Protein 4OKE (pdb70)

Secondary structure (DSSP, 8-state):
-EEEEEEEEEE-SS-EEEEEEEEEETTS-EEEEEESSS-GGG--HHHHHHTGGGSPPTT-TTEE-HHHHHHHHHHHTTTTSSSPPEEEESS-HHHHHHHHGGG-SGGGS-TTS-SS-EEHHHHHHHTT----PPPPTTTTSHHHHHHHHHHHHHHHTTT-/-EEEEEEEEEE-SS-EEEEEEEEEETTS-EEEEEESSS-GGG--HHHHHHTGGGSPPTTSTTEE-HHHHHHHHHHHTTTTSSSPPEEEESS-HHHHHHHHTTTSSGGGS-TTS-SS-EEHHHHHHHTT-PPPPPPPTTTT-HHHHHHHHHHHHHHHT-

Sequence (318 aa):
VRYFYDTEFIEDGHTIELISIGVVAEDGREYYAVSTEFDPERAGSWVRTHVLPKLPPPASQLWRSRQQIRLDLEEFLRIDGTDSIELWAWVGAYDHVALCQLWGPMTALPPTVPRFTRELRQLWEDRGCPRMPPRPRDDVHDALVDARDQLRRFRLITSTDVRYFYDTEFIEDGHTIELISIGVVAEDGREYYAVSTEFDPERAGSWVRTHVLPKLPPPASQLWRSRQQIRLDLEEFLRIDGTDSIELWAWVGAYDHVALCQLWGPMTALPPTVPRFTRELRQLWEDRGCPRMPPRPRDVHDALVDARDQLRRFRLITS

InterPro domains:
  IPR012337 Ribonuclease H-like superfamily [SSF53098] (4-156)
  IPR030853 3-5 exoribonuclease, actinobacteria [MF_00977] (1-160)
  IPR030853 3-5 exoribonuclease, actinobacteria [NF033638] (3-156)
  IPR033390 3'-5' exoribonuclease Rv2179c-like domain [PF16473] (2-154)
  IPR036397 Ribonuclease H superfamily [G3DSA:3.30.420.10] (1-168)

Organism: Mycobacterium tuberculosis (strain ATCC 25618 / H37Rv) (NCBI:txid83332)

Nearest PDB structures (foldseek):
  4hvj-assembly1_A  TM=1.002E+00  e=2.116E-30  Mycobacterium tuberculosis H37Rv
  4hec-assembly1_A  TM=1.002E+00  e=5.887E-30  Mycobacterium tuberculosis H37Rv
  4hec-assembly1_B  TM=9.994E-01  e=1.536E-29  Mycobacterium tuberculosis H37Rv
  7t2s-assembly1_A-2  TM=6.848E-01  e=3.250E-05  Escherichia coli
  6vdc-assembly1_A  TM=4.806E-01  e=6.552E-02  Mycolicibacterium smegmatis

Radius of gyration: 19.7 Å; Cα contacts (8 Å, |Δi|>4): 555; chains: 2; bounding box: 43×51×54 Å

Structure (mmCIF, N/CA/C/O backbone):
data_4OKE
#
_entry.id   4OKE
#
_cell.length_a   42.433
_cell.length_b   76.664
_cell.length_c   104.372
_cell.angle_alpha   90.00
_cell.angle_beta   90.00
_cell.angle_gamma   90.00
#
_symmetry.space_group_name_H-M   'P 21 21 21'
#
loop_
_entity.id
_entity.type
_entity.pdbx_description
1 polymer "3'-5' exoribonuclease Rv2179c/MT2234.1"
2 non-polymer 'ADENOSINE MONOPHOSPHATE'
3 non-polymer 'MAGNESIUM ION'
4 water water
#
loop_
_atom_site.group_PDB
_atom_site.id
_atom_site.type_symbol
_atom_site.label_atom_id
_atom_site.label_alt_id
_atom_site.label_comp_id
_atom_site.label_asym_id
_atom_site.label_entity_id
_atom_site.label_seq_id
_atom_site.pdbx_PDB_ins_code
_atom_site.Cartn_x
_atom_site.Cartn_y
_atom_site.Cartn_z
_atom_site.occupancy
_atom_site.B_iso_or_equiv
_atom_site.auth_seq_id
_atom_site.auth_comp_id
_atom_site.auth_asym_id
_atom_site.auth_atom_id
_atom_site.pdbx_PDB_model_num
ATOM 1 N N . VAL A 1 1 ? 1.835 72.523 6.762 1.00 32.63 1 VAL A N 1
ATOM 2 C CA . VAL A 1 1 ? 2.047 71.175 7.254 1.00 31.82 1 VAL A CA 1
ATOM 3 C C . VAL A 1 1 ? 3.564 71.095 7.032 1.00 27.88 1 VAL A C 1
ATOM 4 O O . VAL A 1 1 ? 4.277 71.566 7.913 1.00 23.58 1 VAL A O 1
ATOM 8 N N . ARG A 1 2 ? 4.049 70.609 5.863 1.00 25.44 2 ARG A N 1
ATOM 9 C CA . ARG A 1 2 ? 5.474 70.201 5.772 1.00 22.45 2 ARG A CA 1
ATOM 10 C C . ARG A 1 2 ? 6.406 71.227 5.198 1.00 20.80 2 ARG A C 1
ATOM 11 O O . ARG A 1 2 ? 6.124 71.863 4.168 1.00 21.60 2 ARG A O 1
ATOM 19 N N . TYR A 1 3 ? 7.536 71.424 5.885 1.00 17.80 3 TYR A N 1
ATOM 20 C CA . TYR A 1 3 ? 8.602 72.317 5.364 1.00 16.78 3 TYR A CA 1
ATOM 21 C C . TYR A 1 3 ? 9.906 71.503 5.315 1.00 16.99 3 TYR A C 1
ATOM 22 O O . TYR A 1 3 ? 10.111 70.613 6.174 1.00 18.40 3 TYR A O 1
ATOM 31 N N . PHE A 1 4 ? 10.688 71.740 4.263 1.00 16.80 4 PHE A N 1
ATOM 32 C CA . PHE A 1 4 ? 11.975 71.092 4.000 1.00 16.05 4 PHE A CA 1
ATOM 33 C C . PHE A 1 4 ? 13.055 72.174 4.117 1.00 15.73 4 PHE A C 1
ATOM 34 O O . PHE A 1 4 ? 12.940 73.241 3.490 1.00 14.94 4 PHE A O 1
ATOM 42 N N . TYR A 1 5 ? 14.113 71.934 4.908 1.00 15.58 5 TYR A N 1
ATOM 43 C CA . TYR A 1 5 ? 15.097 73.036 5.060 1.00 15.93 5 TYR A CA 1
ATOM 44 C C . TYR A 1 5 ? 16.525 72.487 5.026 1.00 17.02 5 TYR A C 1
ATOM 45 O O . TYR A 1 5 ? 16.758 71.283 5.251 1.00 16.05 5 TYR A O 1
ATOM 54 N N . ASP A 1 6 ? 17.469 73.402 4.856 1.00 15.41 6 ASP A N 1
ATOM 55 C CA . ASP A 1 6 ? 18.877 73.101 4.939 1.00 17.07 6 ASP A CA 1
ATOM 56 C C . ASP A 1 6 ? 19.548 74.359 5.462 1.00 17.81 6 ASP A C 1
ATOM 57 O O . ASP A 1 6 ? 19.044 75.417 5.283 1.00 17.39 6 ASP A O 1
ATOM 62 N N . THR A 1 7 ? 20.691 74.134 6.087 1.00 17.90 7 THR A N 1
ATOM 63 C CA . THR A 1 7 ? 21.436 75.301 6.593 1.00 16.90 7 THR A CA 1
ATOM 64 C C . THR A 1 7 ? 22.888 75.164 6.245 1.00 18.13 7 THR A C 1
ATOM 65 O O . THR A 1 7 ? 23.367 74.039 6.093 1.00 17.31 7 THR A O 1
ATOM 69 N N . GLU A 1 8 ? 23.606 76.248 6.105 1.00 16.82 8 GLU A N 1
ATOM 70 C CA . GLU A 1 8 ? 25.069 76.217 5.994 1.00 17.46 8 GLU A CA 1
ATOM 71 C C . GLU A 1 8 ? 25.569 76.924 7.221 1.00 17.05 8 GLU A C 1
ATOM 72 O O . GLU A 1 8 ? 24.879 77.835 7.734 1.00 16.27 8 GLU A O 1
ATOM 78 N N . PHE A 1 9 ? 26.744 76.497 7.694 1.00 15.88 9 PHE A N 1
ATOM 79 C CA . PHE A 1 9 ? 27.243 76.987 8.999 1.00 15.17 9 PHE A CA 1
ATOM 80 C C . PHE A 1 9 ? 28.715 76.764 9.162 1.00 15.89 9 PHE A C 1
ATOM 81 O O . PHE A 1 9 ? 29.336 76.053 8.318 1.00 15.42 9 PHE A O 1
ATOM 89 N N . ILE A 1 10 ? 29.326 77.411 10.186 1.00 13.94 10 ILE A N 1
ATOM 90 C CA . ILE A 1 10 ? 30.725 77.185 10.536 1.00 15.11 10 ILE A CA 1
ATOM 91 C C . ILE A 1 10 ? 30.618 76.569 11.928 1.00 16.21 10 ILE A C 1
ATOM 92 O O . ILE A 1 10 ? 30.102 77.184 12.833 1.00 17.30 10 ILE A O 1
ATOM 97 N N . GLU A 1 11 ? 30.997 75.310 12.044 1.00 18.50 11 GLU A N 1
ATOM 98 C CA . GLU A 1 11 ? 30.848 74.566 13.256 1.00 17.30 11 GLU A CA 1
ATOM 99 C C . GLU A 1 11 ? 32.234 74.085 13.722 1.00 19.02 11 GLU A C 1
ATOM 100 O O . GLU A 1 11 ? 32.988 73.667 12.957 1.00 19.78 11 GLU A O 1
ATOM 106 N N . ASP A 1 12 ? 32.540 74.224 15.000 1.00 19.92 12 ASP A N 1
ATOM 107 C CA . ASP A 1 12 ? 33.954 74.120 15.424 1.00 18.51 12 ASP A CA 1
ATOM 108 C C . ASP A 1 12 ? 34.123 73.191 16.626 1.00 18.40 12 ASP A C 1
ATOM 109 O O . ASP A 1 12 ? 35.161 73.233 17.307 1.00 18.55 12 ASP A O 1
ATOM 114 N N . GLY A 1 13 ? 33.074 72.436 16.933 1.00 17.42 13 GLY A N 1
ATOM 115 C CA . GLY A 1 13 ? 33.054 71.617 18.152 1.00 15.96 13 GLY A CA 1
ATOM 116 C C . GLY A 1 13 ? 32.543 72.321 19.378 1.00 17.12 13 GLY A C 1
ATOM 117 O O . GLY A 1 13 ? 32.352 71.697 20.452 1.00 14.91 13 GLY A O 1
ATOM 118 N N . HIS A 1 14 ? 32.330 73.623 19.248 1.00 16.64 14 HIS A N 1
ATOM 119 C CA . HIS A 1 14 ? 31.736 74.398 20.367 1.00 17.08 14 HIS A CA 1
ATOM 120 C C . HIS A 1 14 ? 30.424 75.096 20.032 1.00 17.59 14 HIS A C 1
ATOM 121 O O . HIS A 1 14 ? 29.454 75.011 20.804 1.00 16.37 14 HIS A O 1
ATOM 128 N N . THR A 1 15 ? 30.419 75.804 18.912 1.00 15.66 15 THR A N 1
ATOM 129 C CA . THR A 1 15 ? 29.231 76.537 18.519 1.00 16.36 15 THR A CA 1
ATOM 130 C C . THR A 1 15 ? 28.913 76.186 17.042 1.00 17.23 15 THR A C 1
ATOM 131 O O . THR A 1 15 ? 29.749 75.634 16.341 1.00 18.25 15 THR A O 1
ATOM 135 N N . ILE A 1 16 ? 27.692 76.506 16.649 1.00 15.52 16 ILE A N 1
ATOM 136 C CA . ILE A 1 16 ? 27.269 76.417 15.254 1.00 15.79 16 ILE A CA 1
ATOM 137 C C . ILE A 1 16 ? 26.954 77.857 14.788 1.00 17.06 16 ILE A C 1
ATOM 138 O O . ILE A 1 16 ? 25.960 78.423 15.224 1.00 16.90 16 ILE A O 1
ATOM 143 N N . GLU A 1 17 ? 27.794 78.430 13.915 1.00 17.55 17 GLU A N 1
ATOM 144 C CA . GLU A 1 17 ? 27.578 79.835 13.539 1.00 17.27 17 GLU A CA 1
ATOM 145 C C . GLU A 1 17 ? 26.846 79.825 12.209 1.00 16.05 17 GLU A C 1
ATOM 146 O O . GLU A 1 17 ? 27.424 79.364 11.204 1.00 16.47 17 GLU A O 1
ATOM 152 N N . LEU A 1 18 ? 25.581 80.243 12.227 1.00 14.27 18 LEU A N 1
ATOM 153 C CA . LEU A 1 18 ? 24.751 80.146 10.971 1.00 14.43 18 LEU A CA 1
ATOM 154 C C . LEU A 1 18 ? 25.266 81.055 9.855 1.00 16.16 18 LEU A C 1
ATOM 155 O O . LEU A 1 18 ? 25.460 82.284 10.067 1.00 17.04 18 LEU A O 1
ATOM 160 N N . ILE A 1 19 ? 25.441 80.480 8.654 1.00 16.06 19 ILE A N 1
ATOM 161 C CA . ILE A 1 19 ? 25.701 81.215 7.416 1.00 14.60 19 ILE A CA 1
ATOM 162 C C . ILE A 1 19 ? 24.379 81.486 6.668 1.00 15.31 19 ILE A C 1
ATOM 163 O O . ILE A 1 19 ? 24.048 82.625 6.364 1.00 16.65 19 ILE A O 1
ATOM 168 N N . SER A 1 20 ? 23.612 80.449 6.396 1.00 14.25 20 SER A N 1
ATOM 169 C CA . SER A 1 20 ? 22.376 80.660 5.598 1.00 15.57 20 SER A CA 1
ATOM 170 C C . SER A 1 20 ? 21.356 79.572 5.904 1.00 15.47 20 S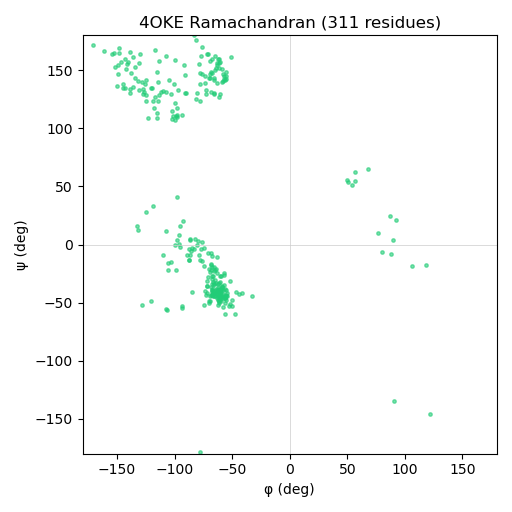ER A C 1
ATOM 171 O O . SER A 1 20 ? 21.702 78.527 6.482 1.00 15.62 20 SER A O 1
ATOM 174 N N . ILE A 1 21 ? 20.087 79.816 5.528 1.00 14.17 21 ILE A N 1
ATOM 175 C CA . ILE A 1 21 ? 19.042 78.837 5.724 1.00 14.29 21 ILE A CA 1
ATOM 176 C 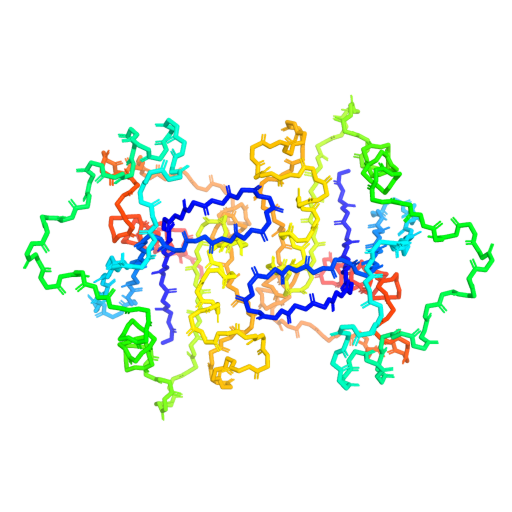C . ILE A 1 21 ? 18.093 78.967 4.518 1.00 15.56 21 ILE A C 1
ATOM 177 O O . ILE A 1 21 ? 17.824 80.094 4.082 1.00 15.82 21 ILE A O 1
ATOM 182 N N . GLY A 1 22 ? 17.716 77.797 3.967 1.00 14.54 22 GLY A N 1
ATOM 183 C CA . GLY A 1 22 ? 16.703 77.718 2.904 1.00 15.90 22 GLY A CA 1
ATOM 184 C C . GLY A 1 22 ? 15.600 76.870 3.429 1.00 16.29 22 GLY A C 1
ATOM 185 O O . GLY A 1 22 ? 15.872 75.790 4.012 1.00 15.23 22 GLY A O 1
ATOM 186 N N . VAL A 1 23 ? 14.360 77.319 3.219 1.00 14.80 23 VAL A N 1
ATOM 187 C CA . VAL A 1 23 ? 13.174 76.591 3.562 1.00 16.34 23 VAL A CA 1
ATOM 188 C C . VAL A 1 23 ? 12.202 76.561 2.409 1.00 15.90 23 VAL A C 1
ATOM 189 O O . VAL A 1 23 ? 11.884 77.609 1.851 1.00 18.33 23 VAL A O 1
ATOM 193 N N . VAL A 1 24 ? 11.676 75.362 2.136 1.00 15.74 24 VAL A N 1
ATOM 194 C CA . VAL A 1 24 ? 10.679 75.240 1.086 1.00 17.27 24 VAL A CA 1
ATOM 195 C C . VAL A 1 24 ? 9.471 74.540 1.661 1.00 18.00 24 VAL A C 1
ATOM 196 O O . VAL A 1 24 ? 9.555 73.516 2.386 1.00 17.62 24 VAL A O 1
ATOM 200 N N . ALA A 1 25 ? 8.313 75.104 1.352 1.00 17.60 25 ALA A N 1
ATOM 201 C CA . ALA A 1 25 ? 7.053 74.535 1.786 1.00 19.30 25 ALA A CA 1
ATOM 202 C C . ALA A 1 25 ? 6.542 73.611 0.724 1.00 21.59 25 ALA A C 1
ATOM 203 O O . ALA A 1 25 ? 6.835 73.804 -0.462 1.00 21.28 25 ALA A O 1
ATOM 205 N N . GLU A 1 26 ? 5.737 72.637 1.134 1.00 23.05 26 GLU A N 1
ATOM 206 C CA . GLU A 1 26 ? 5.052 71.731 0.213 1.00 25.56 26 GLU A CA 1
ATOM 207 C C . GLU A 1 26 ? 4.128 72.489 -0.737 1.00 26.17 26 GLU A C 1
ATOM 208 O O . GLU A 1 26 ? 3.924 72.081 -1.879 1.00 27.68 26 GLU A O 1
ATOM 214 N N . ASP A 1 27 ? 3.647 73.636 -0.313 1.00 25.65 27 ASP A N 1
ATOM 215 C CA . ASP A 1 27 ? 2.781 74.442 -1.156 1.00 26.41 27 ASP A CA 1
ATOM 216 C C . ASP A 1 27 ? 3.445 75.313 -2.209 1.00 27.15 27 ASP A C 1
ATOM 217 O O . ASP A 1 27 ? 2.781 76.047 -2.890 1.00 28.24 27 ASP A O 1
ATOM 222 N N . GLY A 1 28 ? 4.754 75.282 -2.279 1.00 25.99 28 GLY A N 1
ATOM 223 C CA . GLY A 1 28 ? 5.498 76.069 -3.284 1.00 26.96 28 GLY A CA 1
ATOM 224 C C . GLY A 1 28 ? 6.247 77.302 -2.781 1.00 25.42 28 GLY A C 1
ATOM 225 O O . GLY A 1 28 ? 7.178 77.820 -3.447 1.00 25.99 28 GLY A O 1
ATOM 226 N N . ARG A 1 29 ? 5.870 77.771 -1.593 1.00 24.10 29 ARG A N 1
ATOM 227 C CA . ARG A 1 29 ? 6.524 78.933 -1.023 1.00 22.47 29 ARG A CA 1
ATOM 228 C C . ARG A 1 29 ? 7.936 78.633 -0.658 1.00 21.53 29 ARG A C 1
ATOM 229 O O . ARG A 1 29 ? 8.266 77.479 -0.301 1.00 21.77 29 ARG A O 1
ATOM 237 N N . GLU A 1 30 ? 8.786 79.649 -0.772 1.00 20.90 30 GLU A N 1
ATOM 238 C CA . GLU A 1 30 ? 10.241 79.453 -0.517 1.00 20.29 30 GLU A CA 1
ATOM 239 C C . GLU A 1 30 ? 10.804 80.634 0.305 1.00 20.84 30 GLU A C 1
ATOM 240 O O . GLU A 1 30 ? 10.320 81.783 0.209 1.00 21.38 30 GLU A O 1
ATOM 246 N N . TYR A 1 31 ? 11.800 80.337 1.140 1.00 17.89 31 TYR A N 1
ATOM 247 C CA . TYR A 1 31 ? 12.480 81.338 1.963 1.00 17.35 31 TYR A CA 1
ATOM 248 C C . TYR A 1 31 ? 13.968 81.056 1.965 1.00 17.64 31 TYR A C 1
ATOM 249 O O . TYR A 1 31 ? 14.371 79.893 2.087 1.00 17.04 31 TYR A O 1
ATOM 258 N N . TYR A 1 32 ? 14.764 82.101 1.767 1.00 16.36 32 TYR A N 1
ATOM 259 C CA . TYR A 1 32 ? 16.236 81.972 1.870 1.00 16.08 32 TYR A CA 1
ATOM 260 C C . TYR A 1 32 ? 16.827 83.231 2.440 1.00 17.36 32 TYR A C 1
ATOM 261 O O . TYR A 1 32 ? 16.401 84.356 2.040 1.00 18.71 32 TYR A O 1
ATOM 270 N N . ALA A 1 33 ? 17.791 83.095 3.340 1.00 16.61 33 ALA A N 1
ATOM 271 C CA . ALA A 1 33 ? 18.398 84.282 3.965 1.00 16.48 33 ALA A CA 1
ATOM 272 C C . ALA A 1 33 ? 19.810 83.887 4.266 1.00 17.13 33 ALA A C 1
ATOM 273 O O . ALA A 1 33 ? 20.124 82.661 4.537 1.00 16.29 33 ALA A O 1
ATOM 275 N N . VAL A 1 34 ? 20.699 84.877 4.173 1.00 16.59 34 VAL A N 1
ATOM 276 C CA . VAL A 1 34 ? 22.093 84.711 4.513 1.00 16.16 34 VAL A CA 1
ATOM 277 C C . VAL A 1 34 ? 22.357 85.650 5.707 1.00 18.07 34 VAL A C 1
ATOM 278 O O . VAL A 1 34 ? 22.011 86.844 5.652 1.00 19.45 34 VAL A O 1
ATOM 282 N N . SER A 1 35 ? 22.917 85.132 6.792 1.00 16.76 35 SER A N 1
ATOM 283 C CA . SER A 1 35 ? 23.183 85.962 7.974 1.00 16.95 35 SER A CA 1
ATOM 284 C C . SER A 1 35 ? 24.354 86.961 7.838 1.00 18.80 35 SER A C 1
ATOM 285 O O . SER A 1 35 ? 25.443 86.617 7.432 1.00 17.45 35 SER A O 1
ATOM 288 N N . THR A 1 36 ? 24.093 88.218 8.187 1.00 18.88 36 THR A N 1
ATOM 289 C CA . THR A 1 36 ? 25.153 89.236 8.250 1.00 18.93 36 THR A CA 1
ATOM 290 C C . THR A 1 36 ? 26.070 89.154 9.459 1.00 21.00 36 THR A C 1
ATOM 291 O O . THR A 1 36 ? 27.031 89.980 9.550 1.00 21.73 36 THR A O 1
ATOM 295 N N . GLU A 1 37 ? 25.860 88.153 10.310 1.00 18.57 37 GLU A N 1
ATOM 296 C CA . GLU A 1 37 ? 26.475 88.106 11.607 1.00 20.77 37 GLU A CA 1
ATOM 297 C C . GLU A 1 37 ? 27.612 87.107 11.772 1.00 20.59 37 GLU A C 1
ATOM 298 O O . GLU A 1 37 ? 28.368 87.288 12.701 1.00 21.52 37 GLU A O 1
ATOM 304 N N . PHE A 1 38 ? 27.766 86.127 10.849 1.00 20.38 38 PHE A N 1
ATOM 305 C CA . PHE A 1 38 ? 28.867 85.177 10.956 1.00 19.60 38 PHE A CA 1
ATOM 306 C C . PHE A 1 38 ? 30.153 85.864 10.429 1.00 20.70 38 PHE A C 1
ATOM 307 O O . PHE A 1 38 ? 30.104 86.781 9.606 1.00 20.34 38 PHE A O 1
ATOM 315 N N . ASP A 1 39 ? 31.279 85.387 10.900 1.00 22.28 39 ASP A N 1
ATOM 316 C CA . ASP A 1 39 ? 32.614 85.886 10.506 1.00 22.45 39 ASP A CA 1
ATOM 317 C C . ASP A 1 39 ? 33.232 84.970 9.460 1.00 22.99 39 ASP A C 1
ATOM 318 O O . ASP A 1 39 ? 33.649 83.842 9.801 1.00 22.44 39 ASP A O 1
ATOM 323 N N . PRO A 1 40 ? 33.296 85.422 8.193 1.00 23.80 40 PRO A N 1
ATOM 324 C CA . PRO A 1 40 ? 33.793 84.501 7.178 1.00 24.59 40 PRO A CA 1
ATOM 325 C C . PRO A 1 40 ? 35.258 84.107 7.354 1.00 25.50 40 PRO A C 1
ATOM 326 O O . PRO A 1 40 ? 35.661 83.069 6.853 1.00 25.02 40 PRO A O 1
ATOM 330 N N . GLU A 1 41 ? 36.030 84.927 8.050 1.00 24.73 41 GLU A N 1
ATOM 331 C CA . GLU A 1 41 ? 37.428 84.631 8.300 1.00 28.55 41 GLU A CA 1
ATOM 332 C C . GLU A 1 41 ? 37.653 83.337 9.090 1.00 27.05 41 GLU A C 1
ATOM 333 O O . GLU A 1 41 ? 38.700 82.699 8.924 1.00 29.27 41 GLU A O 1
ATOM 339 N N . ARG A 1 42 ? 36.558 82.907 10.010 1.00 26.37 42 ARG A N 1
ATOM 340 C CA . ARG A 1 42 ? 36.752 81.662 10.739 1.00 26.96 42 ARG A CA 1
ATOM 341 C C . ARG A 1 42 ? 36.580 80.460 9.810 1.00 26.11 42 ARG A C 1
ATOM 342 O O . ARG A 1 42 ? 37.084 79.367 10.121 1.00 26.13 42 ARG A O 1
ATOM 350 N N . ALA A 1 43 ? 35.972 80.636 8.730 1.00 23.41 43 ALA A N 1
ATOM 351 C CA . ALA A 1 43 ? 35.619 79.447 7.955 1.00 23.69 43 ALA A CA 1
ATOM 352 C C . ALA A 1 43 ? 36.828 78.606 7.586 1.00 22.38 43 ALA A C 1
ATOM 353 O O . ALA A 1 43 ? 37.830 79.149 7.282 1.00 22.79 43 ALA A O 1
ATOM 355 N N . GLY A 1 44 ? 36.727 77.279 7.637 1.00 23.91 44 GLY A N 1
ATOM 356 C CA . GLY A 1 44 ? 37.822 76.430 7.131 1.00 24.44 44 GLY A CA 1
ATOM 357 C C . GLY A 1 44 ? 37.855 76.317 5.593 1.00 26.18 44 GLY A C 1
ATOM 358 O O . GLY A 1 44 ? 37.036 76.967 4.892 1.00 23.53 44 GLY A O 1
ATOM 359 N N . SER A 1 45 ? 38.802 75.528 5.056 1.00 26.24 45 SER A N 1
ATOM 360 C CA . SER A 1 45 ? 38.952 75.409 3.578 1.00 27.50 45 SER A CA 1
ATOM 361 C C . SER A 1 45 ? 37.681 74.963 2.886 1.00 27.06 45 SER A C 1
ATOM 362 O O . SER A 1 45 ? 37.356 75.477 1.819 1.00 25.99 45 SER A O 1
ATOM 365 N N . TRP A 1 46 ? 37.016 73.961 3.456 1.00 26.13 46 TRP A N 1
ATOM 366 C CA . TRP A 1 46 ? 35.846 73.376 2.825 1.00 26.58 46 TRP A CA 1
ATOM 367 C C . TRP A 1 46 ? 34.722 74.427 2.667 1.00 24.87 46 TRP A C 1
ATOM 368 O O . TRP A 1 46 ? 34.122 74.583 1.578 1.00 25.28 46 TRP A O 1
ATOM 379 N N . VAL A 1 47 ? 34.436 75.136 3.749 1.00 23.03 47 VAL A N 1
ATOM 380 C CA . VAL A 1 47 ? 33.414 76.195 3.718 1.00 21.20 47 VAL A CA 1
ATOM 381 C C . VAL A 1 47 ? 33.778 77.349 2.780 1.00 21.88 47 VAL A C 1
ATOM 382 O O . VAL A 1 47 ? 32.945 77.824 1.990 1.00 23.25 47 VAL A O 1
ATOM 386 N N . ARG A 1 48 ? 35.042 77.767 2.828 1.00 23.47 48 ARG A N 1
ATOM 387 C CA . ARG A 1 48 ? 35.650 78.713 1.885 1.00 24.50 48 ARG A CA 1
ATOM 388 C C . ARG A 1 48 ? 35.503 78.254 0.408 1.00 25.81 48 ARG A C 1
ATOM 389 O O . ARG A 1 48 ? 35.266 79.074 -0.451 1.00 25.37 48 ARG A O 1
ATOM 397 N N . THR A 1 49 ? 35.643 76.970 0.120 1.00 25.39 49 THR A N 1
ATOM 398 C CA . THR A 1 49 ? 35.584 76.522 -1.265 1.00 28.27 49 THR A CA 1
ATOM 399 C C . THR A 1 49 ? 34.155 76.268 -1.757 1.00 27.35 49 THR A C 1
ATOM 400 O O . THR A 1 49 ? 33.820 76.633 -2.892 1.00 27.64 49 THR A O 1
ATOM 404 N N . HIS A 1 50 ? 33.318 75.662 -0.900 1.00 26.39 50 HIS A N 1
ATOM 405 C CA . HIS A 1 50 ? 32.041 75.112 -1.330 1.00 26.83 50 HIS A CA 1
ATOM 406 C C . HIS A 1 50 ? 30.807 75.913 -0.936 1.00 24.50 50 HIS A C 1
ATOM 407 O O . HIS A 1 50 ? 29.763 75.818 -1.593 1.00 24.08 50 HIS A O 1
ATOM 414 N N . VAL A 1 51 ? 30.942 76.729 0.098 1.00 22.20 51 VAL A N 1
ATOM 415 C CA . VAL A 1 51 ? 29.808 77.498 0.592 1.00 21.53 51 VAL A CA 1
ATOM 416 C C . VAL A 1 51 ? 29.888 79.004 0.279 1.00 21.26 51 VAL A C 1
ATOM 417 O O . VAL A 1 51 ? 28.952 79.562 -0.320 1.00 20.63 51 VAL A O 1
ATOM 421 N N . LEU A 1 52 ? 30.971 79.654 0.682 1.00 20.53 52 LEU A N 1
ATOM 422 C CA . LEU A 1 52 ? 31.035 81.117 0.628 1.00 22.28 52 LEU A CA 1
ATOM 423 C C . LEU A 1 52 ? 30.899 81.645 -0.817 1.00 23.38 52 LEU A C 1
ATOM 424 O O . LEU A 1 52 ? 30.207 82.689 -1.011 1.00 22.05 52 LEU A O 1
ATOM 429 N N . PRO A 1 53 ? 31.510 80.932 -1.801 1.00 23.88 53 PRO A N 1
ATOM 430 C CA . PRO A 1 53 ? 31.432 81.417 -3.211 1.00 24.96 53 PRO A CA 1
ATOM 431 C C . PRO A 1 53 ? 30.020 81.453 -3.764 1.00 25.80 53 PRO A C 1
ATOM 432 O O . PRO A 1 53 ? 29.776 82.228 -4.710 1.00 24.96 53 PRO A O 1
ATOM 436 N N . LYS A 1 54 ? 29.105 80.637 -3.220 1.00 24.91 54 LYS A N 1
ATOM 437 C CA . LYS A 1 54 ? 27.709 80.620 -3.655 1.00 25.62 54 LYS A CA 1
ATOM 438 C C . LYS A 1 54 ? 26.762 81.655 -3.014 1.00 25.34 54 LYS A C 1
ATOM 439 O O . LYS A 1 54 ? 25.571 81.739 -3.415 1.00 24.64 54 LYS A O 1
ATOM 445 N N . LEU A 1 55 ? 27.276 82.439 -2.065 1.00 24.29 55 LEU A N 1
ATOM 446 C CA . LEU A 1 55 ? 26.434 83.426 -1.382 1.00 25.75 55 LEU A CA 1
ATOM 447 C C . LEU A 1 55 ? 26.172 84.573 -2.343 1.00 26.56 55 LEU A C 1
ATOM 448 O O . LEU A 1 55 ? 27.042 84.873 -3.172 1.00 27.74 55 LEU A O 1
ATOM 453 N N . PRO A 1 56 ? 24.967 85.170 -2.284 1.00 27.08 56 PRO A N 1
ATOM 454 C CA . PRO A 1 56 ? 24.641 86.393 -3.020 1.00 28.66 56 PRO A CA 1
ATOM 455 C C . PRO A 1 56 ? 25.665 87.489 -2.813 1.00 30.34 56 PRO A C 1
ATOM 456 O O . PRO A 1 56 ? 26.384 87.453 -1.834 1.00 29.68 56 PRO A O 1
ATOM 460 N N . PRO A 1 57 ? 25.690 88.490 -3.715 1.00 31.59 57 PRO A N 1
ATOM 461 C CA . PRO A 1 57 ? 26.503 89.694 -3.544 1.00 33.75 57 PRO A CA 1
ATOM 462 C C . PRO A 1 57 ? 26.100 90.478 -2.296 1.00 34.80 57 PRO A C 1
ATOM 463 O O . PRO A 1 57 ? 24.939 90.423 -1.881 1.00 32.98 57 PRO A O 1
ATOM 467 N N . PRO A 1 58 ? 27.061 91.202 -1.716 1.00 36.92 58 PRO A N 1
ATOM 468 C CA . PRO A 1 58 ? 26.924 92.066 -0.539 1.00 38.01 58 PRO A CA 1
ATOM 469 C C . PRO A 1 58 ? 25.649 92.909 -0.492 1.00 37.51 58 PRO A C 1
ATOM 470 O O . PRO A 1 58 ? 25.040 93.025 0.570 1.00 38.32 58 PRO A O 1
ATOM 474 N N . ALA A 1 59 ? 25.237 93.494 -1.606 1.00 36.91 59 ALA A N 1
ATOM 475 C CA . ALA A 1 59 ? 24.046 94.365 -1.554 1.00 35.34 59 ALA A CA 1
ATOM 476 C C . ALA A 1 59 ? 22.716 93.622 -1.736 1.00 33.69 59 ALA A C 1
ATOM 477 O O . ALA A 1 59 ? 21.655 94.252 -1.795 1.00 33.73 59 ALA A O 1
ATOM 479 N N . SER A 1 60 ? 22.742 92.297 -1.848 1.00 30.67 60 SER A N 1
ATOM 480 C CA . SER A 1 60 ? 21.499 91.571 -2.047 1.00 27.32 60 SER A CA 1
ATOM 481 C C . SER A 1 60 ? 20.655 91.743 -0.797 1.00 27.52 60 SER A C 1
ATOM 482 O O . SER A 1 60 ? 21.216 91.659 0.286 1.00 25.44 60 SER A O 1
ATOM 485 N N . GLN A 1 61 ? 19.330 91.895 -0.967 1.00 26.76 61 GLN A N 1
ATOM 486 C CA . GLN A 1 61 ? 18.359 91.831 0.153 1.00 27.82 61 GLN A CA 1
ATOM 487 C C . GLN A 1 61 ? 18.309 90.464 0.855 1.00 24.93 61 GLN A C 1
ATOM 488 O O . GLN A 1 61 ? 17.654 90.352 1.902 1.00 23.78 61 GLN A O 1
ATOM 494 N N . LEU A 1 62 ? 18.949 89.440 0.284 1.00 24.81 62 LEU A N 1
ATOM 495 C CA . LEU A 1 62 ? 18.963 88.105 0.950 1.00 22.18 62 LEU A CA 1
ATOM 496 C C . LEU A 1 62 ? 19.785 88.137 2.246 1.00 21.41 62 LEU A C 1
ATOM 497 O O . LEU A 1 62 ? 19.576 87.318 3.141 1.00 22.05 62 LEU A O 1
ATOM 502 N N . TRP A 1 63 ? 20.686 89.096 2.367 1.00 20.95 63 TRP A N 1
ATOM 503 C CA . TRP A 1 63 ? 21.493 89.277 3.588 1.00 20.75 63 TRP A CA 1
ATOM 504 C C . TRP A 1 63 ? 20.663 89.970 4.671 1.00 22.41 63 TRP A C 1
ATOM 505 O O . TRP A 1 63 ? 20.162 91.132 4.473 1.00 21.87 63 TRP A O 1
ATOM 516 N N . ARG A 1 64 ? 20.559 89.312 5.831 1.00 19.23 64 ARG A N 1
ATOM 517 C CA . ARG A 1 64 ? 19.666 89.772 6.887 1.00 19.99 64 ARG A CA 1
ATOM 518 C C . ARG A 1 64 ? 20.351 89.515 8.218 1.00 17.97 64 ARG A C 1
ATOM 519 O O . ARG A 1 64 ? 21.225 88.623 8.311 1.00 15.96 64 ARG A O 1
ATOM 527 N N . SER A 1 65 ? 19.894 90.236 9.258 1.00 18.00 65 SER A N 1
ATOM 528 C CA . SER A 1 65 ? 20.340 89.981 10.601 1.00 16.32 65 SER A CA 1
ATOM 529 C C . SER A 1 65 ? 19.639 88.735 11.154 1.00 15.02 65 SER A C 1
ATOM 530 O O . SER A 1 65 ? 18.578 88.267 10.629 1.00 14.54 65 SER A O 1
ATOM 533 N N . ARG A 1 66 ? 20.223 88.191 12.225 1.00 14.73 66 ARG A N 1
ATOM 534 C CA . ARG A 1 66 ? 19.648 86.978 12.837 1.00 14.02 66 ARG A CA 1
ATOM 535 C C . ARG A 1 66 ? 18.269 87.257 13.401 1.00 15.28 66 ARG A C 1
ATOM 536 O O . ARG A 1 66 ? 17.399 86.443 13.304 1.00 13.72 66 ARG A O 1
ATOM 544 N N . GLN A 1 67 ? 18.079 88.440 14.020 1.00 15.32 67 GLN A N 1
ATOM 545 C CA . GLN A 1 67 ? 16.745 88.821 14.534 1.00 15.61 67 GLN A CA 1
ATOM 546 C C . GLN A 1 67 ? 15.738 88.891 13.360 1.00 14.60 67 GLN A C 1
ATOM 547 O O . GLN A 1 67 ? 14.604 88.431 13.514 1.00 16.39 67 GLN A O 1
ATOM 553 N N . GLN A 1 68 ? 16.165 89.456 12.215 1.00 16.33 68 GLN A N 1
ATOM 554 C CA . GLN A 1 68 ? 15.242 89.559 11.072 1.00 14.88 68 GLN A CA 1
ATOM 555 C C . GLN A 1 68 ? 14.904 88.175 10.540 1.00 16.49 68 GLN A C 1
ATOM 556 O O . GLN A 1 68 ? 13.741 87.905 10.201 1.00 16.69 68 GLN A O 1
ATOM 562 N N . ILE A 1 69 ? 15.914 87.322 10.446 1.00 16.23 69 ILE A N 1
ATOM 563 C CA . ILE A 1 69 ? 15.627 85.917 10.039 1.00 14.60 69 ILE A CA 1
ATOM 564 C C . ILE A 1 69 ? 14.618 85.261 10.922 1.00 14.63 69 ILE A C 1
ATOM 565 O O . ILE A 1 69 ? 13.755 84.544 10.419 1.00 16.50 69 ILE A O 1
ATOM 570 N N . ARG A 1 70 ? 14.734 85.430 12.254 1.00 15.88 70 ARG A N 1
ATOM 571 C CA . ARG A 1 70 ? 13.788 84.789 13.157 1.00 15.35 70 ARG A CA 1
ATOM 572 C C . ARG A 1 70 ? 12.397 85.300 12.873 1.00 16.51 70 ARG A C 1
ATOM 573 O O . ARG A 1 70 ? 11.467 84.534 12.728 1.00 15.66 70 ARG A O 1
ATOM 581 N N . LEU A 1 71 ? 12.263 86.636 12.783 1.00 15.50 71 LEU A N 1
ATOM 582 C CA . LEU A 1 71 ? 10.977 87.243 12.436 1.00 15.38 71 LEU A CA 1
ATOM 583 C C . LEU A 1 71 ? 10.419 86.715 11.108 1.00 16.93 71 LEU A C 1
ATOM 584 O O . LEU A 1 71 ? 9.215 86.303 11.051 1.00 16.12 71 LEU A O 1
ATOM 589 N N . ASP A 1 72 ? 11.285 86.655 10.085 1.00 16.00 72 ASP A N 1
ATOM 590 C CA . ASP A 1 72 ? 10.869 86.152 8.795 1.00 16.06 72 ASP A CA 1
ATOM 591 C C . ASP A 1 72 ? 10.371 84.652 8.881 1.00 16.35 72 ASP A C 1
ATOM 592 O O . ASP A 1 72 ? 9.329 84.315 8.292 1.00 16.58 72 ASP A O 1
ATOM 597 N N . LEU A 1 73 ? 11.056 83.845 9.665 1.00 15.30 73 LEU A N 1
ATOM 598 C CA . LEU A 1 73 ? 10.626 82.415 9.862 1.00 14.64 73 LEU A CA 1
ATOM 599 C C . LEU A 1 73 ? 9.285 82.282 10.651 1.00 15.63 73 LEU A C 1
ATOM 600 O O . LEU A 1 73 ? 8.447 81.385 10.356 1.00 16.20 73 LEU A O 1
ATOM 605 N N . GLU A 1 74 ? 9.045 83.137 11.639 1.00 16.32 74 GLU A N 1
ATOM 606 C CA . GLU A 1 74 ? 7.808 83.073 12.365 1.00 16.87 74 GLU A CA 1
ATOM 607 C C . GLU A 1 74 ? 6.632 83.286 11.397 1.00 18.51 74 GLU A C 1
ATOM 608 O O . GLU A 1 74 ? 5.614 82.603 11.466 1.00 19.69 74 GLU A O 1
ATOM 614 N N . GLU A 1 75 ? 6.797 84.269 10.529 1.00 18.30 75 GLU A N 1
ATOM 615 C CA . GLU A 1 75 ? 5.774 84.515 9.490 1.00 21.23 75 GLU A CA 1
ATOM 616 C C . GLU A 1 75 ? 5.733 83.403 8.420 1.00 19.84 75 GLU A C 1
ATOM 617 O O . GLU A 1 75 ? 4.663 82.939 8.090 1.00 20.56 75 GLU A O 1
ATOM 623 N N . PHE A 1 76 ? 6.886 83.025 7.870 1.00 20.08 76 PHE A N 1
ATOM 624 C CA . PHE A 1 76 ? 6.946 81.992 6.827 1.00 19.09 76 PHE A CA 1
ATOM 625 C C . PHE A 1 76 ? 6.383 80.625 7.250 1.00 19.56 76 PHE A C 1
ATOM 626 O O . PHE A 1 76 ? 5.620 79.951 6.506 1.00 18.87 76 PHE A O 1
ATOM 634 N N . LEU A 1 77 ? 6.731 80.218 8.453 1.00 17.00 77 LEU A N 1
ATOM 635 C CA . LEU A 1 77 ? 6.203 78.960 8.990 1.00 17.89 77 LEU A CA 1
ATOM 636 C C . LEU A 1 77 ? 4.733 79.055 9.493 1.00 18.59 77 LEU A C 1
ATOM 637 O O . LEU A 1 77 ? 4.178 78.051 9.919 1.00 18.31 77 LEU A O 1
ATOM 642 N N . ARG A 1 78 ? 4.137 80.251 9.473 1.00 18.12 78 ARG A N 1
ATOM 643 C CA . ARG A 1 78 ? 2.730 80.432 9.967 1.00 19.35 78 ARG A CA 1
ATOM 644 C C . ARG A 1 78 ? 2.513 79.934 11.368 1.00 17.73 78 ARG A C 1
ATOM 645 O O . ARG A 1 78 ? 1.616 79.147 11.680 1.00 19.08 78 ARG A O 1
ATOM 653 N N . ILE A 1 79 ? 3.375 80.386 12.243 1.00 19.65 79 ILE A N 1
ATOM 654 C CA . ILE A 1 79 ? 3.402 79.823 13.565 1.00 21.71 79 ILE A CA 1
ATOM 655 C C . ILE A 1 79 ? 2.138 80.053 14.378 1.00 23.01 79 ILE A C 1
ATOM 656 O O . ILE A 1 79 ? 1.944 79.346 15.296 1.00 23.45 79 ILE A O 1
ATOM 661 N N . ASP A 1 80 ? 1.330 81.057 14.022 1.00 24.96 80 ASP A N 1
ATOM 662 C CA . ASP A 1 80 ? 0.014 81.320 14.659 1.00 26.07 80 ASP A CA 1
ATOM 663 C C . ASP A 1 80 ? -1.186 80.786 13.858 1.00 27.17 80 ASP A C 1
ATOM 664 O O . ASP A 1 80 ? -2.364 80.937 14.307 1.00 29.09 80 ASP A O 1
ATOM 669 N N . GLY A 1 81 ? -0.937 80.164 12.701 1.00 25.42 81 GLY A N 1
ATOM 670 C CA . GLY A 1 81 ? -2.010 79.564 11.915 1.00 25.28 81 GLY A CA 1
ATOM 671 C C . GLY A 1 81 ? -2.408 78.211 12.405 1.00 25.64 81 GLY A C 1
ATOM 672 O O . GLY A 1 81 ? -1.786 77.682 13.345 1.00 27.22 81 GLY A O 1
ATOM 673 N N . THR A 1 82 ? -3.435 77.624 11.810 1.00 25.70 82 THR A N 1
ATOM 674 C CA . THR A 1 82 ? -3.966 76.399 12.390 1.00 25.20 82 THR A CA 1
ATOM 675 C C . THR A 1 82 ? -3.274 75.140 11.897 1.00 24.00 82 THR A C 1
ATOM 676 O O . THR A 1 82 ? -3.465 74.122 12.511 1.00 23.13 82 THR A O 1
ATOM 680 N N . ASP A 1 83 ? -2.452 75.180 10.822 1.00 22.95 83 ASP A N 1
ATOM 681 C CA . ASP A 1 83 ? -1.788 73.940 10.425 1.00 23.35 83 ASP A CA 1
ATOM 682 C C . ASP A 1 83 ? -0.736 73.545 11.463 1.00 22.66 83 ASP A C 1
ATOM 683 O O . ASP A 1 83 ? -0.066 74.403 12.044 1.00 23.78 83 ASP A O 1
ATOM 688 N N . SER A 1 84 ? -0.606 72.251 11.695 1.00 22.28 84 SER A N 1
ATOM 689 C CA . SER A 1 84 ? 0.517 71.741 12.484 1.00 23.12 84 SER A CA 1
ATOM 690 C C . SER A 1 84 ? 1.722 71.750 11.551 1.00 23.54 84 SER A C 1
ATOM 691 O O . SER A 1 84 ? 1.572 71.340 10.397 1.00 27.87 84 SER A O 1
ATOM 694 N N . ILE A 1 85 ? 2.879 72.173 12.053 1.00 21.16 85 ILE A N 1
ATOM 695 C CA . ILE A 1 85 ? 4.151 72.339 11.280 1.00 21.48 85 ILE A CA 1
ATOM 696 C C . ILE A 1 85 ? 4.903 71.012 11.365 1.00 21.20 85 ILE A C 1
ATOM 697 O O . ILE A 1 85 ? 5.020 70.462 12.467 1.00 23.80 85 ILE A O 1
ATOM 702 N N . GLU A 1 86 ? 5.363 70.478 10.242 1.00 20.16 86 GLU A N 1
ATOM 703 C CA . GLU A 1 86 ? 6.267 69.364 10.247 1.00 19.40 86 GLU A CA 1
ATOM 704 C C . GLU A 1 86 ? 7.562 69.816 9.576 1.00 18.84 86 GLU A C 1
ATOM 705 O O . GLU A 1 86 ? 7.556 70.355 8.493 1.00 20.16 86 GLU A O 1
ATOM 711 N N . LEU A 1 87 ? 8.708 69.699 10.250 1.00 17.43 87 LEU A N 1
ATOM 712 C CA . LEU A 1 87 ? 9.966 70.057 9.594 1.00 17.30 87 LEU A CA 1
ATOM 713 C C . LEU A 1 87 ? 10.725 68.793 9.210 1.00 18.41 87 LEU A C 1
ATOM 714 O O . LEU A 1 87 ? 10.788 67.844 9.986 1.00 18.62 87 LEU A O 1
ATOM 719 N N . TRP A 1 88 ? 11.362 68.850 8.031 1.00 18.52 88 TRP A N 1
ATOM 720 C CA . TRP A 1 88 ? 12.151 67.753 7.466 1.00 17.70 88 TRP A CA 1
ATOM 721 C C . TRP A 1 88 ? 13.458 68.311 6.954 1.00 17.18 88 TRP A C 1
ATOM 722 O O . TRP A 1 88 ? 13.502 69.440 6.416 1.00 18.77 88 TRP A O 1
ATOM 733 N N . ALA A 1 89 ? 14.533 67.518 7.127 1.00 17.36 89 ALA A N 1
ATOM 734 C CA . ALA A 1 89 ? 15.838 67.847 6.599 1.00 17.22 89 ALA A CA 1
ATOM 735 C C . ALA A 1 89 ? 16.491 66.489 6.285 1.00 17.12 89 ALA A C 1
ATOM 736 O O . ALA A 1 89 ? 16.087 65.463 6.817 1.00 17.91 89 ALA A O 1
ATOM 738 N N . TRP A 1 90 ? 17.552 66.531 5.518 1.00 17.32 90 TRP A N 1
ATOM 739 C CA . TRP A 1 90 ? 18.373 65.316 5.290 1.00 19.90 90 TRP A CA 1
ATOM 740 C C . TRP A 1 90 ? 19.653 65.396 6.194 1.00 21.85 90 TRP A C 1
ATOM 741 O O . TRP A 1 90 ? 20.539 66.197 5.887 1.00 24.24 90 TRP A O 1
ATOM 752 N N . VAL A 1 91 ? 19.759 64.548 7.212 1.00 23.01 91 VAL A N 1
ATOM 753 C CA . VAL A 1 91 ? 20.991 64.411 8.076 1.00 22.24 91 VAL A CA 1
ATOM 754 C C . VAL A 1 91 ? 20.946 65.764 8.787 1.00 22.65 91 VAL A C 1
ATOM 755 O O . VAL A 1 91 ? 21.794 66.667 8.536 1.00 24.49 91 VAL A O 1
ATOM 759 N N . GLY A 1 92 ? 19.890 65.906 9.586 1.00 21.94 92 GLY A N 1
ATOM 760 C CA . GLY A 1 92 ? 19.512 67.226 10.096 1.00 23.24 92 GLY A CA 1
ATOM 761 C C . GLY A 1 92 ? 19.729 67.608 11.576 1.00 21.80 92 GLY A C 1
ATOM 762 O O . GLY A 1 92 ? 19.193 68.612 11.978 1.00 21.73 92 GLY A O 1
ATOM 763 N N . ALA A 1 93 ? 20.479 66.832 12.393 1.00 17.24 93 ALA A N 1
ATOM 764 C CA . ALA A 1 93 ? 20.839 67.210 13.777 1.00 15.17 93 ALA A CA 1
ATOM 765 C C . ALA A 1 93 ? 21.374 68.662 13.913 1.00 14.76 93 ALA A C 1
ATOM 766 O O . ALA A 1 93 ? 20.795 69.491 14.652 1.00 15.45 93 ALA A O 1
ATOM 768 N N . TYR A 1 94 ? 22.462 68.961 13.219 1.00 13.69 94 TYR A N 1
ATOM 769 C CA . TYR A 1 94 ? 23.053 70.310 13.312 1.00 14.44 94 TYR A CA 1
ATOM 770 C C . TYR A 1 94 ? 22.110 71.347 12.689 1.00 14.94 94 TYR A C 1
ATOM 771 O O . TYR A 1 94 ? 22.034 72.524 13.177 1.00 15.44 94 TYR A O 1
ATOM 780 N N . ASP A 1 95 ? 21.385 70.965 11.632 1.00 14.57 95 ASP A N 1
ATOM 781 C CA . ASP A 1 95 ? 20.431 71.925 11.061 1.00 14.81 95 ASP A CA 1
ATOM 782 C C . ASP A 1 95 ? 19.372 72.277 12.030 1.00 14.88 95 ASP A C 1
ATOM 783 O O . ASP A 1 95 ? 18.988 73.470 12.093 1.00 15.48 95 ASP A O 1
ATOM 788 N N . HIS A 1 96 ? 18.909 71.303 12.800 1.00 13.45 96 HIS A N 1
ATOM 789 C CA . HIS A 1 96 ? 17.794 71.588 13.726 1.00 13.86 96 HIS A CA 1
ATOM 790 C C . HIS A 1 96 ? 18.287 72.533 14.825 1.00 13.96 96 HIS A C 1
ATOM 791 O O . HIS A 1 96 ? 17.579 73.465 15.245 1.00 15.82 96 HIS A O 1
ATOM 798 N N . VAL A 1 97 ? 19.480 72.246 15.342 1.00 14.12 97 VAL A N 1
ATOM 799 C CA . VAL A 1 97 ? 20.021 73.139 16.383 1.00 11.68 97 VAL A CA 1
ATOM 800 C C . VAL A 1 97 ? 20.251 74.543 15.799 1.00 13.62 97 VAL A C 1
ATOM 801 O O . VAL A 1 97 ? 19.963 75.551 16.448 1.00 14.98 97 VAL A O 1
ATOM 805 N N . ALA A 1 98 ? 20.794 74.612 14.579 1.00 14.11 98 ALA A N 1
ATOM 806 C CA . ALA A 1 98 ? 21.009 75.946 13.953 1.00 15.02 98 ALA A CA 1
ATOM 807 C C . ALA A 1 98 ? 19.694 76.717 13.779 1.00 16.54 98 ALA A C 1
ATOM 808 O O . ALA A 1 98 ? 19.590 77.908 14.079 1.00 16.47 98 ALA A O 1
ATOM 810 N N . LEU A 1 99 ? 18.675 76.028 13.292 1.00 16.14 99 LEU A N 1
ATOM 811 C CA . LEU A 1 99 ? 17.33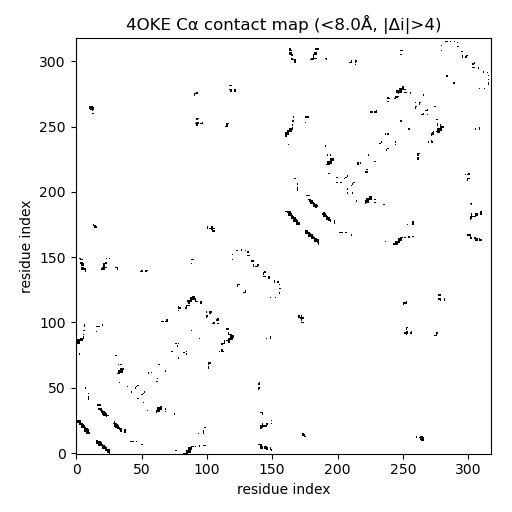5 76.617 13.196 1.00 16.46 99 LEU A CA 1
ATOM 812 C C . LEU A 1 99 ? 16.823 77.076 14.560 1.00 17.08 99 LEU A C 1
ATOM 813 O O . LEU A 1 99 ? 16.452 78.245 14.712 1.00 16.72 99 LEU A O 1
ATOM 818 N N . CYS A 1 100 ? 16.823 76.171 15.551 1.00 16.18 100 CYS A N 1
ATOM 819 C CA . CYS A 1 100 ? 16.183 76.434 16.816 1.00 17.25 100 CYS A CA 1
ATOM 820 C C . CYS A 1 100 ? 16.978 77.578 17.516 1.00 16.56 100 CYS A C 1
ATOM 821 O O . CYS A 1 100 ? 16.391 78.393 18.271 1.00 17.14 100 CYS A O 1
ATOM 824 N N . GLN A 1 101 ? 18.295 77.659 17.292 1.00 15.40 101 GLN A N 1
ATOM 825 C CA . GLN A 1 101 ? 19.134 78.703 17.938 1.00 16.51 101 GLN A CA 1
ATOM 826 C C . GLN A 1 101 ? 18.861 80.119 17.445 1.00 15.75 101 GLN A C 1
ATOM 827 O O . GLN A 1 101 ? 19.349 81.083 18.057 1.00 17.94 101 GLN A O 1
ATOM 833 N N . LEU A 1 102 ? 18.039 80.262 16.404 1.00 14.02 102 LEU A N 1
ATOM 834 C CA . LEU A 1 102 ? 17.570 81.616 15.986 1.00 13.58 102 LEU A CA 1
ATOM 835 C C . LEU A 1 102 ? 16.594 82.173 17.052 1.00 16.41 102 LEU A C 1
ATOM 836 O O . LEU A 1 102 ? 16.361 83.395 17.118 1.00 17.88 102 LEU A O 1
ATOM 841 N N . TRP A 1 103 ? 16.012 81.299 17.844 1.00 16.10 103 TRP A N 1
ATOM 842 C CA . TRP A 1 103 ? 15.216 81.673 19.025 1.00 19.57 103 TRP A CA 1
ATOM 843 C C . TRP A 1 103 ? 16.024 81.655 20.340 1.00 19.67 103 TRP A C 1
ATOM 844 O O . TRP A 1 103 ? 15.460 81.932 21.369 1.00 24.69 103 TRP A O 1
ATOM 855 N N . GLY A 1 104 ? 17.301 81.282 20.347 1.00 17.97 104 GLY A N 1
ATOM 856 C CA . GLY A 1 104 ? 18.008 81.158 21.603 1.00 17.49 104 GLY A CA 1
ATOM 857 C C . GLY A 1 104 ? 17.901 79.743 22.165 1.00 18.52 104 GLY A C 1
ATOM 858 O O . GLY A 1 104 ? 18.110 78.766 21.435 1.00 16.24 104 GLY A O 1
ATOM 859 N N . PRO A 1 105 ? 17.620 79.616 23.469 1.00 18.34 105 PRO A N 1
ATOM 860 C CA . PRO A 1 105 ? 17.544 78.304 24.124 1.00 17.59 105 PRO A CA 1
ATOM 861 C C . PRO A 1 105 ? 16.327 77.528 23.705 1.00 19.27 105 PRO A C 1
ATOM 862 O O . PRO A 1 105 ? 15.402 78.091 23.131 1.00 17.58 105 PRO A O 1
ATOM 866 N N . MET A 1 106 ? 16.364 76.221 23.989 1.00 20.85 106 MET A N 1
ATOM 867 C CA . MET A 1 106 ? 15.211 75.338 23.804 1.00 26.83 106 MET A CA 1
ATOM 868 C C . MET A 1 106 ? 13.905 75.856 24.343 1.00 26.23 106 MET A C 1
ATOM 869 O O . MET A 1 106 ? 12.850 75.737 23.712 1.00 28.71 106 MET A O 1
ATOM 874 N N . THR A 1 107 ? 14.026 76.457 25.507 1.00 29.90 107 THR A N 1
ATOM 875 C CA . THR A 1 107 ? 12.985 77.131 26.258 1.00 31.77 107 THR A CA 1
ATOM 876 C C . THR A 1 107 ? 12.111 78.024 25.365 1.00 29.86 107 THR A C 1
ATOM 877 O O . THR A 1 107 ? 10.857 77.986 25.459 1.00 30.90 107 THR A O 1
ATOM 881 N N . ALA A 1 108 ? 12.768 78.748 24.458 1.00 25.25 108 ALA A N 1
ATOM 882 C CA . ALA A 1 108 ? 12.215 79.902 23.722 1.00 22.67 108 ALA A CA 1
ATOM 883 C C . ALA A 1 108 ? 11.646 79.618 22.333 1.00 21.09 108 ALA A C 1
ATOM 884 O O . ALA A 1 108 ? 11.203 80.515 21.638 1.00 19.17 108 ALA A O 1
ATOM 886 N N . LEU A 1 109 ? 11.682 78.349 21.903 1.00 19.23 109 LEU A N 1
ATOM 887 C CA . LEU A 1 109 ? 11.194 77.989 20.623 1.00 20.70 109 LEU A CA 1
ATOM 888 C C . LEU A 1 109 ? 9.669 78.186 20.660 1.00 19.44 109 LEU A C 1
ATOM 889 O O . LEU A 1 109 ? 9.044 77.798 21.623 1.00 24.27 109 LEU A O 1
ATOM 894 N N . PRO A 1 110 ? 9.100 78.859 19.672 1.00 20.35 110 PRO A N 1
ATOM 895 C CA . PRO A 1 110 ? 7.620 79.088 19.710 1.00 20.78 110 PRO A CA 1
ATOM 896 C C . PRO A 1 110 ? 6.946 77.736 19.835 1.00 22.26 110 PRO A C 1
ATOM 897 O O . PRO A 1 110 ? 7.397 76.768 19.235 1.00 20.60 110 PRO A O 1
ATOM 901 N N . PRO A 1 111 ? 5.854 77.656 20.618 1.00 23.60 111 PRO A N 1
ATOM 902 C CA . PRO A 1 111 ? 5.349 76.335 21.107 1.00 24.35 111 PRO A CA 1
ATOM 903 C C . PRO A 1 111 ? 4.779 75.479 19.962 1.00 24.29 111 PRO A C 1
ATOM 904 O O . PRO A 1 111 ? 4.739 74.246 20.031 1.00 24.70 111 PRO A O 1
ATOM 908 N N . THR A 1 112 ? 4.515 76.150 18.855 1.00 22.79 112 THR A N 1
ATOM 909 C CA . THR A 1 112 ? 3.925 75.583 17.668 1.00 24.34 112 THR A CA 1
ATOM 910 C C . THR A 1 112 ? 4.982 74.972 16.697 1.00 22.66 112 THR A C 1
ATOM 911 O O . THR A 1 112 ? 4.663 74.213 15.780 1.00 21.56 112 THR A O 1
ATOM 915 N N . VAL A 1 113 ? 6.252 75.269 16.919 1.00 20.52 113 VAL A N 1
ATOM 916 C CA . VAL A 1 113 ? 7.375 74.741 16.072 1.00 18.68 113 VAL A CA 1
ATOM 917 C C . VAL A 1 113 ? 7.850 73.416 16.731 1.00 18.78 113 VAL A C 1
ATOM 918 O O . VAL A 1 113 ? 8.028 73.309 17.958 1.00 19.34 113 VAL A O 1
ATOM 922 N N . PRO A 1 114 ? 7.961 72.388 15.927 1.00 19.26 114 PRO A N 1
ATOM 923 C CA . PRO A 1 114 ? 8.209 71.072 16.544 1.00 19.41 114 PRO A CA 1
ATOM 924 C C . PRO A 1 114 ? 9.631 71.007 17.153 1.00 19.24 114 PRO A C 1
ATOM 925 O O . PRO A 1 114 ? 10.563 71.642 16.650 1.00 17.31 114 PRO A O 1
ATOM 929 N N . ARG A 1 115 ? 9.780 70.271 18.241 1.00 19.35 115 ARG A N 1
ATOM 930 C CA . ARG A 1 115 ? 11.058 70.120 18.897 1.00 19.67 115 ARG A CA 1
ATOM 931 C C . ARG A 1 115 ? 12.006 69.097 18.226 1.00 19.74 115 ARG A C 1
ATOM 932 O O . ARG A 1 115 ? 13.060 68.802 18.717 1.00 20.25 115 ARG A O 1
ATOM 940 N N . PHE A 1 116 ? 11.575 68.539 17.111 1.00 19.47 116 PHE A N 1
ATOM 941 C CA . PHE A 1 116 ? 12.409 67.673 16.300 1.00 20.26 116 PHE A CA 1
ATOM 942 C C . PHE A 1 116 ? 12.172 67.919 14.764 1.00 19.19 116 PHE A C 1
ATOM 943 O O . PHE A 1 116 ? 11.096 68.391 14.330 1.00 20.84 116 PHE A O 1
ATOM 951 N N . THR A 1 117 ? 13.188 67.579 13.993 1.00 17.73 117 THR A N 1
ATOM 952 C CA . THR A 1 117 ? 13.160 67.591 12.558 1.00 17.71 117 THR A CA 1
ATOM 953 C C . THR A 1 117 ? 13.202 66.112 12.131 1.00 17.81 117 THR A C 1
ATOM 954 O O . THR A 1 117 ? 14.038 65.300 12.622 1.00 16.83 117 THR A O 1
ATOM 958 N N . ARG A 1 118 ? 12.300 65.802 11.216 1.00 18.02 118 ARG A N 1
ATOM 959 C CA . ARG A 1 118 ? 12.204 64.450 10.625 1.00 18.54 118 ARG A CA 1
ATOM 960 C C . ARG A 1 118 ? 13.344 64.273 9.694 1.00 18.46 118 ARG A C 1
ATOM 961 O O . ARG A 1 118 ? 13.728 65.218 9.042 1.00 17.28 118 ARG A O 1
ATOM 969 N N . GLU A 1 119 ? 13.925 63.076 9.730 1.00 17.89 119 GLU A N 1
ATOM 970 C CA . GLU A 1 119 ? 15.179 62.797 9.084 1.00 18.06 119 GLU A CA 1
ATOM 971 C C . GLU A 1 119 ? 14.823 62.148 7.759 1.00 20.10 119 GLU A C 1
ATOM 972 O O . GLU A 1 119 ? 14.359 61.022 7.745 1.00 18.34 119 GLU A O 1
ATOM 978 N N . LEU A 1 120 ? 15.042 62.854 6.654 1.00 19.97 120 LEU A N 1
ATOM 979 C CA . LEU A 1 120 ? 14.699 62.301 5.314 1.00 21.71 120 LEU A CA 1
ATOM 980 C C . LEU A 1 120 ? 15.591 61.043 4.939 1.00 22.10 120 LEU A C 1
ATOM 981 O O . LEU A 1 120 ? 15.109 60.062 4.301 1.00 20.23 120 LEU A O 1
ATOM 986 N N . ARG A 1 121 ? 16.859 61.053 5.378 1.00 20.44 121 ARG A N 1
ATOM 987 C CA . ARG A 1 121 ? 17.733 59.887 5.167 1.00 20.07 121 ARG A CA 1
ATOM 988 C C . ARG A 1 121 ? 17.158 58.638 5.859 1.00 18.71 121 ARG A C 1
ATOM 989 O O . ARG A 1 121 ? 17.306 57.516 5.369 1.00 17.85 121 ARG A O 1
ATOM 997 N N . GLN A 1 122 ? 16.473 58.809 6.977 1.00 16.28 122 GLN A N 1
ATOM 998 C CA . GLN A 1 122 ? 15.897 57.735 7.745 1.00 18.08 122 GLN A CA 1
ATOM 999 C C . GLN A 1 122 ? 14.646 57.197 6.997 1.00 18.26 122 GLN A C 1
ATOM 1000 O O . GLN A 1 122 ? 14.461 55.981 6.900 1.00 17.82 122 GLN A O 1
ATOM 1006 N N . LEU A 1 123 ? 13.865 58.127 6.430 1.00 17.73 123 LEU A N 1
ATOM 1007 C CA . LEU A 1 123 ? 12.645 57.755 5.648 1.00 17.21 123 LEU A CA 1
ATOM 1008 C C . LEU A 1 123 ? 13.078 57.025 4.361 1.00 17.64 123 LEU A C 1
ATOM 1009 O O . LEU A 1 123 ? 12.447 55.991 3.994 1.00 18.13 123 LEU A O 1
ATOM 1014 N N . TRP A 1 124 ? 14.159 57.477 3.722 1.00 17.86 124 TRP A N 1
ATOM 1015 C CA . TRP A 1 124 ? 14.638 56.871 2.519 1.00 19.63 124 TRP A CA 1
ATOM 1016 C C . TRP A 1 124 ? 14.988 55.422 2.763 1.00 21.89 124 TRP A C 1
ATOM 1017 O O . TRP A 1 124 ? 14.549 54.571 1.955 1.00 21.00 124 TRP A O 1
ATOM 1028 N N . GLU A 1 125 ? 15.706 55.116 3.822 1.00 22.42 125 GLU A N 1
ATOM 1029 C CA . GLU A 1 125 ? 16.028 53.729 4.093 1.00 25.44 125 GLU A CA 1
ATOM 1030 C C . GLU A 1 125 ? 14.828 52.918 4.427 1.00 27.08 125 GLU A C 1
ATOM 1031 O O . GLU A 1 125 ? 14.721 51.763 4.078 1.00 28.20 125 GLU A O 1
ATOM 1037 N N . ASP A 1 126 ? 13.945 53.493 5.188 1.00 26.46 126 ASP A N 1
ATOM 1038 C CA . ASP A 1 126 ? 12.772 52.780 5.565 1.00 29.62 126 ASP A CA 1
ATOM 1039 C C . ASP A 1 126 ? 11.918 52.320 4.340 1.00 30.79 126 ASP A C 1
ATOM 1040 O O . ASP A 1 126 ? 11.317 51.225 4.378 1.00 32.92 126 ASP A O 1
ATOM 1045 N N . ARG A 1 127 ? 11.874 53.141 3.290 1.00 29.46 127 ARG A N 1
ATOM 1046 C CA . ARG A 1 127 ? 11.042 52.901 2.108 1.00 29.29 127 ARG A CA 1
ATOM 1047 C C . ARG A 1 127 ? 11.855 52.146 1.072 1.00 30.05 127 ARG A C 1
ATOM 1048 O O . ARG A 1 127 ? 11.519 52.181 -0.102 1.00 28.72 127 ARG A O 1
ATOM 1056 N N . GLY A 1 128 ? 12.932 51.491 1.490 1.00 30.13 128 GLY A N 1
ATOM 1057 C CA . GLY A 1 128 ? 13.625 50.559 0.617 1.00 30.08 128 GLY A CA 1
ATOM 1058 C C . GLY A 1 128 ? 14.765 51.139 -0.191 1.00 30.68 128 GLY A C 1
ATOM 1059 O O . GLY A 1 128 ? 15.132 50.581 -1.252 1.00 27.85 128 GLY A O 1
ATOM 1060 N N . CYS A 1 129 ? 15.315 52.287 0.259 1.00 28.73 129 CYS A N 1
ATOM 1061 C CA . CYS A 1 129 ? 16.445 52.910 -0.438 1.00 29.01 129 CYS A CA 1
ATOM 1062 C C . CYS A 1 129 ? 16.183 53.066 -1.926 1.00 27.03 129 CYS A C 1
ATOM 1063 O O . CYS A 1 129 ? 16.997 52.617 -2.716 1.00 28.30 129 CYS A O 1
ATOM 1066 N N . PRO A 1 130 ? 15.061 53.696 -2.330 1.00 25.38 130 PRO A N 1
ATOM 1067 C CA . PRO A 1 130 ? 14.822 53.919 -3.786 1.00 25.52 130 PRO A CA 1
ATOM 1068 C C . PRO A 1 130 ? 15.953 54.713 -4.449 1.00 25.12 130 PRO A C 1
ATOM 1069 O O . PRO A 1 130 ? 16.514 55.621 -3.825 1.00 26.16 130 PRO A O 1
ATOM 1073 N N . ARG A 1 131 ? 16.327 54.382 -5.692 1.00 24.23 131 ARG A N 1
ATOM 1074 C CA . ARG A 1 131 ? 17.317 55.180 -6.411 1.00 24.86 131 ARG A CA 1
ATOM 1075 C C . ARG A 1 131 ? 16.808 56.635 -6.581 1.00 24.58 131 ARG A C 1
ATOM 1076 O O . ARG A 1 131 ? 15.654 56.864 -6.948 1.00 24.50 131 ARG A O 1
ATOM 1084 N N . MET A 1 132 ? 17.641 57.607 -6.223 1.00 22.42 132 MET A N 1
ATOM 1085 C CA . MET A 1 132 ? 17.252 59.019 -6.295 1.00 22.25 132 MET A CA 1
ATOM 1086 C C . MET A 1 132 ? 17.940 59.695 -7.422 1.00 21.87 132 MET A C 1
ATOM 1087 O O . MET A 1 132 ? 18.981 59.193 -7.894 1.00 22.52 132 MET A O 1
ATOM 1092 N N . PRO A 1 133 ? 17.413 60.864 -7.842 1.00 23.54 133 PRO A N 1
ATOM 1093 C CA . PRO A 1 133 ? 18.142 61.661 -8.842 1.00 24.25 133 PRO A CA 1
ATOM 1094 C C . PRO A 1 133 ? 19.472 62.143 -8.259 1.00 23.50 133 PRO A C 1
ATOM 1095 O O . PRO A 1 133 ? 19.641 62.135 -7.037 1.00 23.22 133 PRO A O 1
ATOM 1099 N N . PRO A 1 134 ? 20.428 62.559 -9.132 1.00 24.26 134 PRO A N 1
ATOM 1100 C CA . PRO A 1 134 ? 21.700 63.008 -8.529 1.00 23.70 134 PRO A CA 1
ATOM 1101 C C . PRO A 1 134 ? 21.471 64.319 -7.779 1.00 24.15 134 PRO A C 1
ATOM 1102 O O . PRO A 1 134 ? 20.487 64.976 -8.017 1.00 23.52 134 PRO A O 1
ATOM 1106 N N . ARG A 1 135 ? 22.341 64.639 -6.825 1.00 24.42 135 ARG A N 1
ATOM 1107 C CA . ARG A 1 135 ? 22.237 65.940 -6.165 1.00 24.52 135 ARG A CA 1
ATOM 1108 C C . ARG A 1 135 ? 22.513 67.023 -7.206 1.00 25.42 135 ARG A C 1
ATOM 1109 O O . ARG A 1 135 ? 23.232 66.780 -8.198 1.00 25.02 135 ARG A O 1
ATOM 1117 N N . PRO A 1 136 ? 21.897 68.212 -7.037 1.00 25.83 136 PRO A N 1
ATOM 1118 C CA . PRO A 1 136 ? 22.183 69.282 -7.987 1.00 26.99 136 PRO A CA 1
ATOM 1119 C C . PRO A 1 136 ? 23.635 69.716 -7.985 1.00 28.10 136 PRO A C 1
ATOM 1120 O O . PRO A 1 136 ? 24.365 69.500 -7.017 1.00 26.21 136 PRO A O 1
ATOM 1124 N N . ARG A 1 137 ? 24.033 70.348 -9.084 1.00 31.70 137 ARG A N 1
ATOM 1125 C CA . ARG A 1 137 ? 25.385 70.884 -9.270 1.00 34.29 137 ARG A CA 1
ATOM 1126 C C . ARG A 1 137 ? 25.707 71.870 -8.160 1.00 34.30 137 ARG A C 1
ATOM 1127 O O . ARG A 1 137 ? 26.823 71.927 -7.670 1.00 35.20 137 ARG A O 1
ATOM 1135 N N A ASP A 1 138 ? 24.705 72.678 -7.829 0.50 34.93 138 ASP A N 1
ATOM 1136 N N B ASP A 1 138 ? 24.707 72.676 -7.872 0.50 34.93 138 ASP A N 1
ATOM 1137 C CA A ASP A 1 138 ? 24.791 73.852 -6.919 0.50 34.45 138 ASP A CA 1
ATOM 1138 C CA B ASP A 1 138 ? 24.828 73.823 -6.967 0.50 34.45 138 ASP A CA 1
ATOM 1139 C C A ASP A 1 138 ? 24.475 73.499 -5.476 0.50 33.31 138 ASP A C 1
ATOM 1140 C C B ASP A 1 138 ? 24.508 73.491 -5.496 0.50 33.31 138 ASP A C 1
ATOM 1141 O O A ASP A 1 138 ? 23.905 74.273 -4.708 0.50 31.10 138 ASP A O 1
ATOM 1142 O O B ASP A 1 138 ? 23.884 74.209 -4.808 0.50 31.10 138 ASP A O 1
ATOM 1151 N N . VAL A 1 139 ? 24.792 72.279 -5.113 1.00 32.54 139 VAL A N 1
ATOM 1152 C CA . VAL A 1 139 ? 24.624 71.902 -3.740 1.00 32.07 139 VAL A CA 1
ATOM 1153 C C . VAL A 1 139 ? 25.614 72.782 -2.964 1.00 29.78 139 VAL A C 1
ATOM 1154 O O . VAL A 1 139 ? 26.650 73.264 -3.503 1.00 27.87 139 VAL A O 1
ATOM 1158 N N . HIS A 1 140 ? 25.218 72.991 -1.727 1.00 27.85 140 HIS A N 1
ATOM 1159 C CA . HIS A 1 140 ? 25.838 73.831 -0.739 1.00 25.10 140 HIS A CA 1
ATOM 1160 C C . HIS A 1 140 ? 25.297 75.242 -0.808 1.00 23.87 140 HIS A C 1
ATOM 1161 O O . HIS A 1 140 ? 25.693 76.092 -0.064 1.00 22.19 140 HIS A O 1
ATOM 1168 N N . ASP A 1 141 ? 24.323 75.416 -1.684 1.00 19.83 141 ASP A N 1
ATOM 1169 C CA . ASP A 1 141 ? 23.515 76.655 -1.674 1.00 21.20 141 ASP A CA 1
ATOM 1170 C C . ASP A 1 141 ? 22.282 76.207 -0.904 1.00 19.20 141 ASP A C 1
ATOM 1171 O O . ASP A 1 141 ? 21.611 75.288 -1.340 1.00 18.12 141 ASP A O 1
ATOM 1176 N N . ALA A 1 142 ? 21.980 76.797 0.268 1.00 17.05 142 ALA A N 1
ATOM 1177 C CA . ALA A 1 142 ? 20.958 76.231 1.156 1.00 16.96 142 ALA A CA 1
ATOM 1178 C C . ALA A 1 142 ? 19.568 76.101 0.543 1.00 15.98 142 ALA A C 1
ATOM 1179 O O . ALA A 1 142 ? 18.827 75.151 0.877 1.00 15.79 142 ALA A O 1
ATOM 1181 N N . LEU A 1 143 ? 19.162 77.063 -0.291 1.00 16.28 143 LEU A N 1
ATOM 1182 C CA . LEU A 1 143 ? 17.874 76.995 -0.951 1.00 16.50 143 LEU A CA 1
ATOM 1183 C C . LEU A 1 143 ? 17.823 75.879 -2.013 1.00 16.56 143 LEU A C 1
ATOM 1184 O O . LEU A 1 143 ? 16.835 75.107 -2.071 1.00 17.49 143 LEU A O 1
ATOM 1189 N N . VAL A 1 144 ? 18.877 75.797 -2.810 1.00 19.30 144 VAL A N 1
ATOM 1190 C CA . VAL A 1 144 ? 19.054 74.615 -3.717 1.00 18.01 144 VAL A CA 1
ATOM 1191 C C . VAL A 1 144 ? 18.894 73.332 -2.973 1.00 18.12 144 VAL A C 1
ATOM 1192 O O . VAL A 1 144 ? 18.188 72.413 -3.439 1.00 18.37 144 VAL A O 1
ATOM 1196 N N . ASP A 1 145 ? 19.642 73.185 -1.877 1.00 18.57 145 ASP A N 1
ATOM 1197 C CA . ASP A 1 145 ? 19.592 71.949 -1.082 1.00 19.09 145 ASP A CA 1
ATOM 1198 C C . ASP A 1 145 ? 18.175 71.700 -0.536 1.00 18.71 145 ASP A C 1
ATOM 1199 O O . ASP A 1 145 ? 17.610 70.603 -0.688 1.00 17.27 145 ASP A O 1
ATOM 1204 N N . ALA A 1 146 ? 17.541 72.745 0.032 1.00 17.49 146 ALA A N 1
ATOM 1205 C CA . ALA A 1 146 ? 16.171 72.567 0.577 1.00 18.58 146 ALA A CA 1
ATOM 1206 C C . ALA A 1 146 ? 15.131 72.102 -0.494 1.00 18.37 146 ALA A C 1
ATOM 1207 O O . ALA A 1 146 ? 14.317 71.163 -0.279 1.00 18.49 146 ALA A O 1
ATOM 1209 N N . ARG A 1 147 ? 15.197 72.761 -1.660 1.00 17.46 147 ARG A N 1
ATOM 1210 C CA . ARG A 1 147 ? 14.390 72.370 -2.784 1.00 18.98 147 ARG A CA 1
ATOM 1211 C C . ARG A 1 147 ? 14.589 70.896 -3.135 1.00 17.93 147 ARG A C 1
ATOM 1212 O O . ARG A 1 147 ? 13.607 70.196 -3.432 1.00 16.94 147 ARG A O 1
ATOM 1220 N N . ASP A 1 148 ? 15.850 70.454 -3.099 1.00 16.61 148 ASP A N 1
ATOM 1221 C CA . ASP A 1 148 ? 16.151 69.089 -3.564 1.00 18.67 148 ASP A CA 1
ATOM 1222 C C . ASP A 1 148 ? 15.598 68.129 -2.521 1.00 19.00 148 ASP A C 1
ATOM 1223 O O . ASP A 1 148 ? 15.227 67.003 -2.874 1.00 17.03 148 ASP A O 1
ATOM 1228 N N . GLN A 1 149 ? 15.580 68.526 -1.227 1.00 17.68 149 GLN A N 1
ATOM 1229 C CA . GLN A 1 149 ? 14.967 67.616 -0.233 1.00 17.47 149 GLN A CA 1
ATOM 1230 C C . GLN A 1 149 ? 13.486 67.385 -0.415 1.00 16.05 149 GLN A C 1
ATOM 1231 O O . GLN A 1 149 ? 12.987 66.253 -0.241 1.00 15.03 149 GLN A O 1
ATOM 1237 N N . LEU A 1 150 ? 12.746 68.455 -0.721 1.00 16.45 150 LEU A N 1
ATOM 1238 C CA . LEU A 1 150 ? 11.311 68.326 -1.015 1.00 17.62 150 LEU A CA 1
ATOM 1239 C C . LEU A 1 150 ? 11.106 67.447 -2.272 1.00 17.23 150 LEU A C 1
ATOM 1240 O O . LEU A 1 150 ? 10.183 66.605 -2.331 1.00 18.07 150 LEU A O 1
ATOM 1245 N N . ARG A 1 151 ? 11.979 67.568 -3.238 1.00 19.00 151 ARG A N 1
ATOM 1246 C CA . ARG A 1 151 ? 11.925 66.688 -4.381 1.00 19.90 151 ARG A CA 1
ATOM 1247 C C . ARG A 1 151 ? 12.107 65.210 -4.029 1.00 19.05 151 ARG A C 1
ATOM 1248 O O . ARG A 1 151 ? 11.337 64.394 -4.433 1.00 17.47 151 ARG A O 1
ATOM 1256 N N . ARG A 1 152 ? 13.138 64.892 -3.274 1.00 17.81 152 ARG A N 1
ATOM 1257 C CA . ARG A 1 152 ? 13.353 63.500 -2.858 1.00 16.48 152 ARG A CA 1
ATOM 1258 C C . ARG A 1 152 ? 12.198 63.030 -1.986 1.00 16.95 152 ARG A C 1
ATOM 1259 O O . ARG A 1 152 ? 11.710 61.904 -2.135 1.00 16.51 152 ARG A O 1
ATOM 1267 N N . PHE A 1 153 ? 11.685 63.892 -1.091 1.00 17.74 153 PHE A N 1
ATOM 1268 C CA . PHE A 1 153 ? 10.537 63.484 -0.286 1.00 17.93 153 PHE A CA 1
ATOM 1269 C C . PHE A 1 153 ? 9.345 63.023 -1.164 1.00 17.94 153 PHE A C 1
ATOM 1270 O O . PHE A 1 153 ? 8.738 61.948 -0.947 1.00 18.11 153 PHE A O 1
ATOM 1278 N N . ARG A 1 154 ? 9.053 63.842 -2.150 1.00 18.20 154 ARG A N 1
ATOM 1279 C CA . ARG A 1 154 ? 7.924 63.513 -3.059 1.00 18.97 154 ARG A CA 1
ATOM 1280 C C . ARG A 1 154 ? 8.206 62.196 -3.778 1.00 18.30 154 ARG A C 1
ATOM 1281 O O . ARG A 1 154 ? 7.318 61.330 -3.908 1.00 20.54 154 ARG A O 1
ATOM 1289 N N . LEU A 1 155 ? 9.425 62.017 -4.282 1.00 18.76 155 LEU A N 1
ATOM 1290 C CA . LEU A 1 155 ? 9.717 60.724 -4.914 1.00 17.61 155 LEU A CA 1
ATOM 1291 C C . LEU A 1 155 ? 9.685 59.548 -3.969 1.00 19.22 155 LEU A C 1
ATOM 1292 O O . LEU A 1 155 ? 9.130 58.502 -4.317 1.00 18.56 155 LEU A O 1
ATOM 1297 N N . ILE A 1 156 ? 10.282 59.685 -2.769 1.00 18.49 156 ILE A N 1
ATOM 1298 C CA . ILE A 1 156 ? 10.261 58.578 -1.787 1.00 19.41 156 ILE A CA 1
ATOM 1299 C C . ILE A 1 156 ? 8.872 58.132 -1.355 1.00 20.41 156 ILE A C 1
ATOM 1300 O O . ILE A 1 156 ? 8.585 56.903 -1.257 1.00 19.93 156 ILE A O 1
ATOM 1305 N N . THR A 1 157 ? 7.994 59.109 -1.203 1.00 20.24 157 THR A N 1
ATOM 1306 C CA . THR A 1 157 ? 6.659 58.839 -0.654 1.00 22.00 157 THR A CA 1
ATOM 1307 C C . THR A 1 157 ? 5.567 58.638 -1.715 1.00 22.80 157 THR A C 1
ATOM 1308 O O . THR A 1 157 ? 4.389 58.567 -1.340 1.00 23.40 157 THR A O 1
ATOM 1312 N N . SER A 1 158 ? 5.914 58.555 -2.982 1.00 24.21 158 SER A N 1
ATOM 1313 C CA . SER A 1 158 ? 4.886 58.686 -4.069 1.00 28.24 158 SER A CA 1
ATOM 1314 C C . SER A 1 158 ? 3.856 57.555 -4.169 1.00 30.27 158 SER A C 1
ATOM 1315 O O . SER A 1 158 ? 2.877 57.671 -4.960 1.00 30.56 158 SER A O 1
ATOM 1318 N N . THR A 1 159 ? 4.076 56.458 -3.434 1.00 32.58 159 THR A N 1
ATOM 1319 C CA . THR A 1 159 ? 3.151 55.258 -3.451 1.00 34.03 159 THR A CA 1
ATOM 1320 C C . THR A 1 159 ? 2.811 54.759 -2.048 1.00 34.72 159 THR A C 1
ATOM 1321 O O . THR A 1 159 ? 2.306 53.627 -1.886 1.00 32.50 159 THR A O 1
ATOM 1325 N N . ASP A 1 160 ? 3.091 55.619 -1.065 1.00 36.79 160 ASP A N 1
ATOM 1326 C CA . ASP A 1 160 ? 2.827 55.414 0.353 1.00 39.64 160 ASP A CA 1
ATOM 1327 C C . ASP A 1 160 ? 1.316 55.136 0.628 1.00 41.99 160 ASP A C 1
ATOM 1328 O O . ASP A 1 160 ? 0.449 55.756 0.004 1.00 42.46 160 ASP A O 1
ATOM 1333 N N . VAL B 1 1 ? 25.295 46.608 16.224 1.00 27.80 1 VAL B N 1
ATOM 1334 C CA . VAL B 1 1 ? 24.555 47.238 15.231 1.00 27.35 1 VAL B CA 1
ATOM 1335 C C . VAL B 1 1 ? 23.931 48.476 16.058 1.00 25.81 1 VAL B C 1
ATOM 1336 O O . VAL B 1 1 ? 24.462 49.556 15.896 1.00 25.71 1 VAL B O 1
ATOM 1340 N N . ARG B 1 2 ? 22.956 48.300 16.968 1.00 24.07 2 ARG B N 1
ATOM 1341 C CA . ARG B 1 2 ? 22.051 49.477 17.391 1.00 20.63 2 ARG B CA 1
ATOM 1342 C C . ARG B 1 2 ? 22.235 49.940 18.780 1.00 18.85 2 ARG B C 1
ATOM 1343 O O . ARG B 1 2 ? 22.260 49.156 19.737 1.00 19.02 2 ARG B O 1
ATOM 1351 N N . TYR B 1 3 ? 22.373 51.265 18.918 1.00 16.71 3 TYR B N 1
ATOM 1352 C CA . TYR B 1 3 ? 22.512 51.846 20.195 1.00 16.12 3 TYR B CA 1
ATOM 1353 C C . TYR B 1 3 ? 21.522 52.951 20.384 1.00 16.56 3 TYR B C 1
ATOM 1354 O O . TYR B 1 3 ? 21.245 53.700 19.486 1.00 17.86 3 TYR B O 1
ATOM 1363 N N . PHE B 1 4 ? 20.967 52.998 21.589 1.00 14.69 4 PHE B N 1
ATOM 1364 C CA . PHE B 1 4 ? 19.939 53.966 21.995 1.00 14.57 4 PHE B CA 1
ATOM 1365 C C . PHE B 1 4 ? 20.515 54.867 23.060 1.00 14.55 4 PHE B C 1
ATOM 1366 O O . PHE B 1 4 ? 20.984 54.392 24.066 1.00 15.64 4 PHE B O 1
ATOM 1374 N N . TYR B 1 5 ? 20.519 56.195 22.866 1.00 12.83 5 TYR B N 1
ATOM 1375 C CA . TYR B 1 5 ? 21.197 57.051 23.835 1.00 13.67 5 TYR B CA 1
ATOM 1376 C C . TYR B 1 5 ? 20.362 58.275 24.157 1.00 13.30 5 TYR B C 1
ATOM 1377 O O . TYR B 1 5 ? 19.377 58.583 23.460 1.00 14.56 5 TYR B O 1
ATOM 1386 N N . ASP B 1 6 ? 20.749 58.833 25.266 1.00 12.13 6 ASP B N 1
ATOM 1387 C CA . ASP B 1 6 ? 20.110 60.074 25.644 1.00 14.16 6 ASP B CA 1
ATOM 1388 C C . ASP B 1 6 ? 21.079 60.868 26.465 1.00 14.39 6 ASP B C 1
ATOM 1389 O O . ASP B 1 6 ? 21.885 60.304 27.130 1.00 14.65 6 ASP B O 1
ATOM 1394 N N . THR B 1 7 ? 20.991 62.222 26.489 1.00 14.48 7 THR B N 1
ATOM 1395 C CA . THR B 1 7 ? 21.922 63.030 27.242 1.00 13.90 7 THR B CA 1
ATOM 1396 C C . THR B 1 7 ? 21.188 64.053 28.118 1.00 14.37 7 THR B C 1
ATOM 1397 O O . THR B 1 7 ? 20.023 64.355 27.872 1.00 14.87 7 THR B O 1
ATOM 1401 N N . GLU B 1 8 ? 21.833 64.515 29.180 1.00 13.63 8 GLU B N 1
ATOM 1402 C CA . GLU B 1 8 ? 21.431 65.784 29.836 1.00 14.55 8 GLU B CA 1
ATOM 1403 C C . GLU B 1 8 ? 22.495 66.822 29.685 1.00 13.54 8 GLU B C 1
ATOM 1404 O O . GLU B 1 8 ? 23.675 66.505 29.486 1.00 15.33 8 GLU B O 1
ATOM 1410 N N . PHE B 1 9 ? 22.113 68.104 29.799 1.00 13.36 9 PHE B N 1
ATOM 1411 C CA . PHE B 1 9 ? 23.064 69.133 29.458 1.00 13.05 9 PHE B CA 1
ATOM 1412 C C . PHE B 1 9 ? 22.506 70.483 29.874 1.00 13.78 9 PHE B C 1
ATOM 1413 O O . PHE B 1 9 ? 21.343 70.579 30.318 1.00 16.12 9 PHE B O 1
ATOM 1421 N N . ILE B 1 10 ? 23.371 71.504 29.773 1.00 15.54 10 ILE B N 1
ATOM 1422 C CA . ILE B 1 10 ? 23.004 72.874 30.070 1.00 14.47 10 ILE B CA 1
ATOM 1423 C C . ILE B 1 10 ? 23.218 73.553 28.688 1.00 15.29 10 ILE B C 1
ATOM 1424 O O . ILE B 1 10 ? 24.362 73.555 28.129 1.00 15.91 10 ILE B O 1
ATOM 1429 N N . GLU B 1 11 ? 22.170 74.072 28.121 1.00 14.82 11 GLU B N 1
ATOM 1430 C CA . GLU B 1 11 ? 22.245 74.630 26.796 1.00 15.27 11 GLU B CA 1
ATOM 1431 C C . GLU B 1 11 ? 21.686 76.064 26.850 1.00 14.76 11 GLU B C 1
ATOM 1432 O O . GLU B 1 11 ? 20.665 76.255 27.398 1.00 16.20 11 GLU B O 1
ATOM 1438 N N . ASP B 1 12 ? 22.413 77.021 26.293 1.00 15.12 12 ASP B N 1
ATOM 1439 C CA . ASP B 1 12 ? 22.104 78.461 26.445 1.00 16.30 12 ASP B CA 1
ATOM 1440 C C . ASP B 1 12 ? 21.948 79.169 25.096 1.00 17.74 12 ASP B C 1
ATOM 1441 O O . ASP B 1 12 ? 22.202 80.393 25.028 1.00 16.90 12 ASP B O 1
ATOM 1446 N N . GLY B 1 13 ? 21.525 78.456 24.034 1.00 16.30 13 GLY B N 1
ATOM 1447 C CA . GLY B 1 13 ? 21.420 79.096 22.738 1.00 16.46 13 GLY B CA 1
ATOM 1448 C C . GLY B 1 13 ? 22.753 79.220 22.022 1.00 16.30 13 GLY B C 1
ATOM 1449 O O . GLY B 1 13 ? 22.793 79.620 20.879 1.00 17.70 13 GLY B O 1
ATOM 1450 N N . HIS B 1 14 ? 23.866 78.872 22.668 1.00 17.48 14 HIS B N 1
ATOM 1451 C CA . HIS B 1 14 ? 25.152 78.938 21.998 1.00 17.47 14 HIS B CA 1
ATOM 1452 C C . HIS B 1 14 ? 25.958 77.699 22.082 1.00 18.63 14 HIS B C 1
ATOM 1453 O O . HIS B 1 14 ? 26.405 77.231 21.052 1.00 19.58 14 HIS B O 1
ATOM 1460 N N . THR B 1 15 ? 26.153 77.195 23.291 1.00 17.35 15 THR B N 1
ATOM 1461 C CA . THR B 1 15 ? 26.851 75.898 23.486 1.00 15.72 15 THR B CA 1
ATOM 1462 C C . THR B 1 15 ? 25.949 74.894 24.109 1.00 14.81 15 THR B C 1
ATOM 1463 O O . THR B 1 15 ? 24.888 75.256 24.671 1.00 15.52 15 THR B O 1
ATOM 1467 N N . ILE B 1 16 ? 26.374 73.633 24.094 1.00 15.54 16 ILE B N 1
ATOM 1468 C CA . ILE B 1 16 ? 25.647 72.545 24.779 1.00 15.80 16 ILE B CA 1
ATOM 1469 C C . ILE B 1 16 ? 26.650 71.946 25.723 1.00 16.52 16 ILE B C 1
ATOM 1470 O O . ILE B 1 16 ? 27.630 71.340 25.290 1.00 18.67 16 ILE B O 1
ATOM 1475 N N . GLU B 1 17 ? 26.461 72.171 27.020 1.00 15.90 17 GLU B N 1
ATOM 1476 C CA . GLU B 1 17 ? 27.512 71.742 27.952 1.00 15.42 17 GLU B CA 1
ATOM 1477 C C . GLU B 1 17 ? 27.075 70.373 28.528 1.00 14.48 17 GLU B C 1
ATOM 1478 O O . GLU B 1 17 ? 26.085 70.288 29.272 1.00 15.98 17 GLU B O 1
ATOM 1484 N N . LEU B 1 18 ? 27.760 69.289 28.194 1.00 14.92 18 LEU B N 1
ATOM 1485 C CA . LEU B 1 18 ? 27.258 67.953 28.549 1.00 15.16 18 LEU B CA 1
ATOM 1486 C C . LEU B 1 18 ? 27.265 67.773 30.074 1.00 14.10 18 LEU B C 1
ATOM 1487 O O . LEU B 1 18 ? 28.339 67.973 30.731 1.00 13.74 18 LEU B O 1
ATOM 1492 N N . ILE B 1 19 ? 26.134 67.327 30.606 1.00 13.94 19 ILE B N 1
ATOM 1493 C CA . ILE B 1 19 ? 26.124 66.846 32.000 1.00 14.46 19 ILE B CA 1
ATOM 1494 C C . ILE B 1 19 ? 26.346 65.312 32.031 1.00 13.60 19 ILE B C 1
ATOM 1495 O O . ILE B 1 19 ? 27.196 64.811 32.801 1.00 15.87 19 ILE B O 1
ATOM 1500 N N . SER B 1 20 ? 25.516 64.564 31.254 1.00 14.73 20 SER B N 1
ATOM 1501 C CA . SER B 1 20 ? 25.605 63.107 31.391 1.00 14.17 20 SER B CA 1
ATOM 1502 C C . SER B 1 20 ? 25.181 62.435 30.065 1.00 14.35 20 SER B C 1
ATOM 1503 O O . SER B 1 20 ? 24.511 63.045 29.224 1.00 14.85 20 SER B O 1
ATOM 1506 N N . ILE B 1 21 ? 25.492 61.144 29.917 1.00 14.35 21 ILE B N 1
ATOM 1507 C CA . ILE B 1 21 ? 25.017 60.455 28.731 1.00 11.63 21 ILE B CA 1
ATOM 1508 C C . ILE B 1 21 ? 24.818 59.013 29.107 1.00 14.05 21 ILE B C 1
ATOM 1509 O O . ILE B 1 21 ? 25.616 58.444 29.861 1.00 15.85 21 ILE B O 1
ATOM 1514 N N . GLY B 1 22 ? 23.694 58.508 28.626 1.00 13.86 22 GLY B N 1
ATOM 1515 C CA . GLY B 1 22 ? 23.352 57.047 28.819 1.00 13.62 22 GLY B CA 1
ATOM 1516 C C . GLY B 1 22 ? 23.353 56.438 27.458 1.00 15.24 22 GLY B C 1
ATOM 1517 O O . GLY B 1 22 ? 22.761 57.009 26.521 1.00 15.21 22 GLY B O 1
ATOM 1518 N N . VAL B 1 23 ? 23.890 55.217 27.337 1.00 15.74 23 VAL B N 1
ATOM 1519 C CA . VAL B 1 23 ? 23.844 54.564 26.040 1.00 16.24 23 VAL B CA 1
ATOM 1520 C C . VAL B 1 23 ? 23.509 53.111 26.329 1.00 17.10 23 VAL B C 1
ATOM 1521 O O . VAL B 1 23 ? 24.191 52.489 27.110 1.00 15.85 23 VAL B O 1
ATOM 1525 N N . VAL B 1 24 ? 22.521 52.608 25.627 1.00 16.02 24 VAL B N 1
ATOM 1526 C CA . VAL B 1 24 ? 22.150 51.194 25.815 1.00 17.35 24 VAL B CA 1
ATOM 1527 C C . VAL B 1 24 ? 22.123 50.479 24.451 1.00 17.07 24 VAL B C 1
ATOM 1528 O O . VAL B 1 24 ? 21.524 50.930 23.425 1.00 16.41 24 VAL B O 1
ATOM 1532 N N . ALA B 1 25 ? 22.809 49.342 24.407 1.00 16.94 25 ALA B N 1
ATOM 1533 C CA . ALA B 1 25 ? 22.960 48.584 23.165 1.00 17.58 25 ALA B CA 1
ATOM 1534 C C . ALA B 1 25 ? 21.810 47.567 23.067 1.00 18.92 25 ALA B C 1
ATOM 1535 O O . ALA B 1 25 ? 21.272 47.104 24.085 1.00 19.92 25 ALA B O 1
ATOM 1537 N N . GLU B 1 26 ? 21.364 47.310 21.865 1.00 19.46 26 GLU B N 1
ATOM 1538 C CA . GLU B 1 26 ? 20.321 46.339 21.689 1.00 21.48 26 GLU B CA 1
ATOM 1539 C C . GLU B 1 26 ? 20.736 44.970 22.273 1.00 21.83 26 GLU B C 1
ATOM 1540 O O . GLU B 1 26 ? 19.928 44.182 22.638 1.00 22.45 26 GLU B O 1
ATOM 1546 N N . ASP B 1 27 ? 22.025 44.736 22.366 1.00 20.82 27 ASP B N 1
ATOM 1547 C CA . ASP B 1 27 ? 22.525 43.479 22.890 1.00 21.65 27 ASP B CA 1
ATOM 1548 C C . ASP B 1 27 ? 22.520 43.338 24.401 1.00 20.55 27 ASP B C 1
ATOM 1549 O O . ASP B 1 27 ? 22.763 42.257 24.896 1.00 20.03 27 ASP B O 1
ATOM 1554 N N . GLY B 1 28 ? 22.234 44.423 25.105 1.00 19.42 28 GLY B N 1
ATOM 1555 C CA . GLY B 1 28 ? 22.120 44.380 26.562 1.00 19.56 28 GLY B CA 1
ATOM 1556 C C . GLY B 1 28 ? 23.104 45.250 27.334 1.00 19.63 28 GLY B C 1
ATOM 1557 O O . GLY B 1 28 ? 22.883 45.609 28.476 1.00 18.47 28 GLY B O 1
ATOM 1558 N N . ARG B 1 29 ? 24.177 45.662 26.659 1.00 17.57 29 ARG B N 1
ATOM 1559 C CA . ARG B 1 29 ? 25.257 46.381 27.336 1.00 16.86 29 ARG B CA 1
ATOM 1560 C C . ARG B 1 29 ? 24.759 47.811 27.572 1.00 17.05 29 ARG B C 1
ATOM 1561 O O . ARG B 1 29 ? 23.846 48.279 26.855 1.00 17.67 29 ARG B O 1
ATOM 1569 N N . GLU B 1 30 ? 25.197 48.392 28.674 1.00 16.81 30 GLU B N 1
ATOM 1570 C CA . GLU B 1 30 ? 24.716 49.716 29.073 1.00 18.86 30 GLU B CA 1
ATOM 1571 C C . GLU B 1 30 ? 25.902 50.501 29.520 1.00 18.31 30 GLU B C 1
ATOM 1572 O O . GLU B 1 30 ? 26.754 50.020 30.275 1.00 20.00 30 GLU B O 1
ATOM 1578 N N . TYR B 1 31 ? 25.957 51.766 29.072 1.00 16.49 31 TYR B N 1
ATOM 1579 C CA . TYR B 1 31 ? 26.988 52.677 29.508 1.00 14.80 31 TYR B CA 1
ATOM 1580 C C . TYR B 1 31 ? 26.342 53.957 30.069 1.00 14.78 31 TYR B C 1
ATOM 1581 O O . TYR B 1 31 ? 25.314 54.446 29.571 1.00 14.26 31 TYR B O 1
ATOM 1590 N N . TYR B 1 32 ? 26.903 54.442 31.186 1.00 14.16 32 TYR B N 1
ATOM 1591 C CA . TYR B 1 32 ? 26.457 55.731 31.752 1.00 14.95 32 TYR B CA 1
ATOM 1592 C C . TYR B 1 32 ? 27.631 56.488 32.324 1.00 14.53 32 TYR B C 1
ATOM 1593 O O . TYR B 1 32 ? 28.498 55.917 33.054 1.00 14.42 32 TYR B O 1
ATOM 1602 N N . ALA B 1 33 ? 27.724 57.815 32.026 1.00 13.90 33 ALA B N 1
ATOM 1603 C CA . ALA B 1 33 ? 28.760 58.597 32.647 1.00 14.49 33 ALA B CA 1
ATOM 1604 C C . ALA B 1 33 ? 28.247 60.008 32.879 1.00 15.99 33 ALA B C 1
ATOM 1605 O O . ALA B 1 33 ? 27.364 60.484 32.150 1.00 13.57 33 ALA B O 1
ATOM 1607 N N . VAL B 1 34 ? 28.879 60.697 33.836 1.00 15.28 34 VAL B N 1
ATOM 1608 C CA . VAL B 1 34 ? 28.551 62.096 34.177 1.00 14.22 34 VAL B CA 1
ATOM 1609 C C . VAL B 1 34 ? 29.838 62.860 34.063 1.00 15.82 34 VAL B C 1
ATOM 1610 O O . VAL B 1 34 ? 30.881 62.458 34.621 1.00 15.10 34 VAL B O 1
ATOM 1614 N N . SER B 1 35 ? 29.789 63.958 33.321 1.00 15.79 35 SER B N 1
ATOM 1615 C CA . SER B 1 35 ? 30.995 64.757 33.088 1.00 16.26 35 SER B CA 1
ATOM 1616 C C . SER B 1 35 ? 31.457 65.579 34.345 1.00 16.55 35 SER B C 1
ATOM 1617 O O . SER B 1 35 ? 30.658 66.195 35.025 1.00 18.48 35 SER B O 1
ATOM 1620 N N . THR B 1 36 ? 32.741 65.509 34.651 1.00 18.61 36 THR B N 1
ATOM 1621 C CA . THR B 1 36 ? 33.318 66.258 35.725 1.00 18.82 36 THR B CA 1
ATOM 1622 C C . THR B 1 36 ? 33.610 67.663 35.253 1.00 20.17 36 THR B C 1
ATOM 1623 O O . THR B 1 36 ? 34.166 68.441 36.020 1.00 19.76 36 THR B O 1
ATOM 1627 N N . GLU B 1 37 ? 33.220 67.988 34.019 1.00 18.81 37 GLU B N 1
ATOM 1628 C CA . GLU B 1 37 ? 33.653 69.256 33.443 1.00 20.74 37 GLU B CA 1
ATOM 1629 C C . GLU B 1 37 ? 32.610 70.311 33.266 1.00 22.45 37 GLU B C 1
ATOM 1630 O O . GLU B 1 37 ? 33.001 71.475 32.956 1.00 23.76 37 GLU B O 1
ATOM 1636 N N . PHE B 1 38 ? 31.326 69.969 33.462 1.00 21.33 38 PHE B N 1
ATOM 1637 C CA . PHE B 1 38 ? 30.243 70.980 33.409 1.00 21.23 38 PHE B CA 1
ATOM 1638 C C . PHE B 1 38 ? 30.257 71.737 34.722 1.00 21.44 38 PHE B C 1
ATOM 1639 O O . PHE B 1 38 ? 30.716 71.222 35.783 1.00 21.12 38 PHE B O 1
ATOM 1647 N N . ASP B 1 39 ? 29.898 73.005 34.628 1.00 23.40 39 ASP B N 1
ATOM 1648 C CA . ASP B 1 39 ? 29.770 73.854 35.824 1.00 25.85 39 ASP B CA 1
ATOM 1649 C C . ASP B 1 39 ? 28.322 73.861 36.350 1.00 24.89 39 ASP B C 1
ATOM 1650 O O . ASP B 1 39 ? 27.435 74.380 35.679 1.00 26.97 39 ASP B O 1
ATOM 1655 N N . PRO B 1 40 ? 28.057 73.262 37.522 1.00 24.87 40 PRO B N 1
ATOM 1656 C CA . PRO B 1 40 ? 26.654 73.166 37.972 1.00 25.00 40 PRO B CA 1
ATOM 1657 C C . PRO B 1 40 ? 26.063 74.546 38.274 1.00 25.00 40 PRO B C 1
ATOM 1658 O O . PRO B 1 40 ? 24.837 74.671 38.287 1.00 25.27 40 PRO B O 1
ATOM 1662 N N . GLU B 1 41 ? 26.936 75.536 38.489 1.00 25.87 41 GLU B N 1
ATOM 1663 C CA . GLU B 1 41 ? 26.500 76.915 38.779 1.00 28.02 41 GLU B CA 1
ATOM 1664 C C . GLU B 1 41 ? 25.811 77.554 37.584 1.00 27.98 41 GLU B C 1
ATOM 1665 O O . GLU B 1 41 ? 24.882 78.375 37.772 1.00 29.16 41 GLU B O 1
ATOM 1671 N N . ARG B 1 42 ? 26.163 77.106 36.395 1.00 27.31 42 ARG B N 1
ATOM 1672 C CA . ARG B 1 42 ? 25.553 77.548 35.162 1.00 26.14 42 ARG B CA 1
ATOM 1673 C C . ARG B 1 42 ? 24.171 76.929 34.844 1.00 25.48 42 ARG B C 1
ATOM 1674 O O . ARG B 1 42 ? 23.490 77.381 33.972 1.00 24.85 42 ARG B O 1
ATOM 1682 N N . ALA B 1 43 ? 23.792 75.874 35.551 1.00 23.18 43 ALA B N 1
ATOM 1683 C CA . ALA B 1 43 ? 22.461 75.288 35.358 1.00 23.34 43 ALA B CA 1
ATOM 1684 C C . ALA B 1 43 ? 21.357 76.271 35.615 1.00 24.14 43 ALA B C 1
ATOM 1685 O O . ALA B 1 43 ? 21.423 77.022 36.586 1.00 24.07 43 ALA B O 1
ATOM 1687 N N . GLY B 1 44 ? 20.330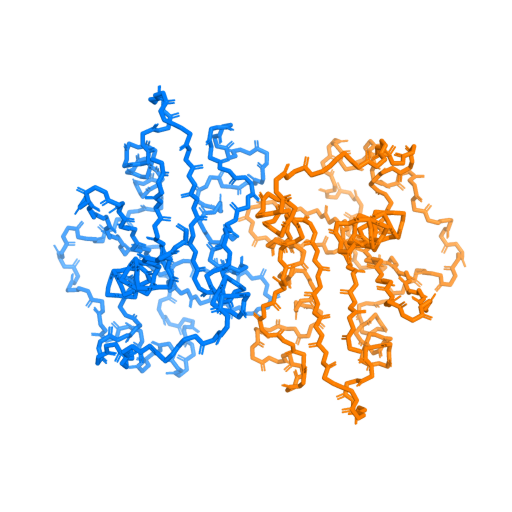 76.214 34.767 1.00 23.60 44 GLY B N 1
ATOM 1688 C CA . GLY B 1 44 ? 19.077 76.939 34.973 1.00 25.50 44 GLY B CA 1
ATOM 1689 C C . GLY B 1 44 ? 18.226 76.253 36.029 1.00 26.37 44 GLY B C 1
ATOM 1690 O O . GLY B 1 44 ? 18.555 75.145 36.456 1.00 25.70 44 GLY B O 1
ATOM 1691 N N . SER B 1 45 ? 17.148 76.924 36.471 1.00 26.92 45 SER B N 1
ATOM 1692 C CA . SER B 1 45 ? 16.198 76.381 37.447 1.00 28.14 45 SER B CA 1
ATOM 1693 C C . SER B 1 45 ? 15.693 74.999 37.119 1.00 27.14 45 SER B C 1
ATOM 1694 O O . SER B 1 45 ? 15.692 74.128 37.989 1.00 28.15 45 SER B O 1
ATOM 1697 N N . TRP B 1 46 ? 15.276 74.796 35.873 1.00 25.24 46 TRP B N 1
ATOM 1698 C CA . TRP B 1 46 ? 14.758 73.517 35.462 1.00 25.57 46 TRP B CA 1
ATOM 1699 C C . TRP B 1 46 ? 15.812 72.371 35.648 1.00 25.01 46 TRP B C 1
ATOM 1700 O O . TRP B 1 46 ? 15.530 71.317 36.221 1.00 22.67 46 TRP B O 1
ATOM 1711 N N . VAL B 1 47 ? 17.037 72.607 35.168 1.00 23.07 47 VAL B N 1
ATOM 1712 C CA . VAL B 1 47 ? 18.091 71.595 35.253 1.00 24.05 47 VAL B CA 1
ATOM 1713 C C . VAL B 1 47 ? 18.457 71.370 36.724 1.00 24.62 47 VAL B C 1
ATOM 1714 O O . VAL B 1 47 ? 18.601 70.247 37.160 1.00 25.37 47 VAL B O 1
ATOM 1718 N N . ARG B 1 48 ? 18.552 72.453 37.464 1.00 23.88 48 ARG B N 1
ATOM 1719 C CA . ARG B 1 48 ? 18.763 72.340 38.934 1.00 25.10 48 ARG B CA 1
ATOM 1720 C C . ARG B 1 48 ? 17.697 71.523 39.616 1.00 24.73 48 ARG B C 1
ATOM 1721 O O . ARG B 1 48 ? 18.018 70.721 40.502 1.00 27.66 48 ARG B O 1
ATOM 1729 N N . THR B 1 49 ? 16.443 71.668 39.162 1.00 26.25 49 THR B N 1
ATOM 1730 C CA . THR B 1 49 ? 15.306 70.934 39.716 1.00 26.72 49 THR B CA 1
ATOM 1731 C C . THR B 1 49 ? 15.270 69.462 39.285 1.00 26.42 49 THR B C 1
ATOM 1732 O O . THR B 1 49 ? 15.155 68.562 40.100 1.00 26.25 49 THR B O 1
ATOM 1736 N N . HIS B 1 50 ? 15.355 69.230 37.981 1.00 24.61 50 HIS B N 1
ATOM 1737 C CA . HIS B 1 50 ? 15.082 67.887 37.435 1.00 24.33 50 HIS B CA 1
ATOM 1738 C C . HIS B 1 50 ? 16.299 67.003 37.118 1.00 22.70 50 HIS B C 1
ATOM 1739 O O . HIS B 1 50 ? 16.188 65.768 36.996 1.00 22.73 50 HIS B O 1
ATOM 1746 N N . VAL B 1 51 ? 17.442 67.631 36.936 1.00 22.19 51 VAL B N 1
ATOM 1747 C CA . VAL B 1 51 ? 18.575 66.867 36.454 1.00 22.14 51 VAL B CA 1
ATOM 1748 C C . VAL B 1 51 ? 19.607 66.612 37.553 1.00 21.27 51 VAL B C 1
ATOM 1749 O O . VAL B 1 51 ? 19.941 65.459 37.865 1.00 22.10 51 VAL B O 1
ATOM 1753 N N . LEU B 1 52 ? 20.104 67.684 38.178 1.00 21.66 52 LEU B N 1
ATOM 1754 C CA . LEU B 1 52 ? 21.253 67.583 39.079 1.00 21.08 52 LEU B CA 1
ATOM 1755 C C . LEU B 1 52 ? 20.992 66.665 40.271 1.00 22.27 52 LEU B C 1
ATOM 1756 O O . LEU B 1 52 ? 21.872 65.916 40.672 1.00 20.06 52 LEU B O 1
ATOM 1761 N N . PRO B 1 53 ? 19.779 66.713 40.836 1.00 23.46 53 PRO B N 1
ATOM 1762 C CA . PRO B 1 53 ? 19.597 65.877 42.041 1.00 23.52 53 PRO B CA 1
ATOM 1763 C C . PRO B 1 53 ? 19.621 64.382 41.763 1.00 24.44 53 PRO B C 1
ATOM 1764 O O . PRO B 1 53 ? 19.741 63.567 42.697 1.00 24.19 53 PRO B O 1
ATOM 1768 N N . LYS B 1 54 ? 19.432 63.989 40.503 1.00 23.50 54 LYS B N 1
ATOM 1769 C CA . LYS B 1 54 ? 19.456 62.558 40.158 1.00 22.36 54 LYS B CA 1
ATOM 1770 C C . LYS B 1 54 ? 20.845 61.980 39.849 1.00 21.72 54 LYS B C 1
ATOM 1771 O O . LYS B 1 54 ? 20.977 60.773 39.672 1.00 20.81 54 LYS B O 1
ATOM 1777 N N . LEU B 1 55 ? 21.848 62.832 39.748 1.00 21.06 55 LEU B N 1
ATOM 1778 C CA . LEU B 1 55 ? 23.215 62.411 39.468 1.00 21.43 55 LEU B CA 1
ATOM 1779 C C . LEU B 1 55 ? 23.772 61.546 40.607 1.00 22.74 55 LEU B C 1
ATOM 1780 O O . LEU B 1 55 ? 23.358 61.709 41.753 1.00 23.86 55 LEU B O 1
ATOM 1785 N N . PRO B 1 56 ? 24.705 60.638 40.296 1.00 25.05 56 PRO B N 1
ATOM 1786 C CA . PRO B 1 56 ? 25.326 59.781 41.325 1.00 24.32 56 PRO B CA 1
ATOM 1787 C C . PRO B 1 56 ? 26.039 60.659 42.349 1.00 25.81 56 PRO B C 1
ATOM 1788 O O . PRO B 1 56 ? 26.419 61.819 42.027 1.00 25.81 56 PRO B O 1
ATOM 1792 N N . PRO B 1 57 ? 26.239 60.120 43.578 1.00 27.04 57 PRO B N 1
ATOM 1793 C CA . PRO B 1 57 ? 27.135 60.814 44.495 1.00 28.47 57 PRO B CA 1
ATOM 1794 C C . PRO B 1 57 ? 28.543 61.028 43.861 1.00 29.32 57 PRO B C 1
ATOM 1795 O O . PRO B 1 57 ? 29.041 60.196 43.035 1.00 27.85 57 PRO B O 1
ATOM 1799 N N . PRO B 1 58 ? 29.191 62.138 44.257 1.00 30.03 58 PRO B N 1
ATOM 1800 C CA . PRO B 1 58 ? 30.435 62.647 43.720 1.00 30.73 58 PRO B CA 1
ATOM 1801 C C . PRO B 1 58 ? 31.575 61.628 43.818 1.00 30.49 58 PRO B C 1
ATOM 1802 O O . PRO B 1 58 ? 32.496 61.653 42.986 1.00 31.31 58 PRO B O 1
ATOM 1806 N N . ALA B 1 59 ? 31.496 60.710 44.780 1.00 29.08 59 ALA B N 1
ATOM 1807 C CA . ALA B 1 59 ? 32.543 59.666 44.876 1.00 29.08 59 ALA B CA 1
ATOM 1808 C C . ALA B 1 59 ? 32.447 58.518 43.826 1.00 26.83 59 ALA B C 1
ATOM 1809 O O . ALA B 1 59 ? 33.405 57.759 43.626 1.00 26.02 59 ALA B O 1
ATOM 1811 N N . SER B 1 60 ? 31.304 58.415 43.142 1.00 23.70 60 SER B N 1
ATOM 1812 C CA . SER B 1 60 ? 31.088 57.324 42.195 1.00 21.14 60 SER B CA 1
ATOM 1813 C C . SER B 1 60 ? 32.053 57.431 41.010 1.00 20.70 60 SER B C 1
ATOM 1814 O O . SER B 1 60 ? 32.276 58.535 40.511 1.00 20.57 60 SER B O 1
ATOM 1817 N N . GLN B 1 61 ? 32.531 56.284 40.518 1.00 18.53 61 GLN B N 1
ATOM 1818 C CA . GLN B 1 61 ? 33.450 56.226 39.375 1.00 19.27 61 GLN B CA 1
ATOM 1819 C C . GLN B 1 61 ? 32.640 56.506 38.098 1.00 18.07 61 GLN B C 1
ATOM 1820 O O . GLN B 1 61 ? 33.215 56.546 37.014 1.00 18.74 61 GLN B O 1
ATOM 1826 N N . LEU B 1 62 ? 31.330 56.676 38.246 1.00 16.97 62 LEU B N 1
ATOM 1827 C CA . LEU B 1 62 ? 30.503 57.105 37.090 1.00 16.64 62 LEU B CA 1
ATOM 1828 C C . LEU B 1 62 ? 30.826 58.541 36.646 1.00 17.08 62 LEU B C 1
ATOM 1829 O O . LEU B 1 62 ? 30.580 58.911 35.483 1.00 16.60 62 LEU B O 1
ATOM 1834 N N . TRP B 1 63 ? 31.451 59.311 37.522 1.00 17.20 63 TRP B N 1
ATOM 1835 C CA . TRP B 1 63 ? 31.875 60.679 37.194 1.00 17.44 63 TRP B CA 1
ATOM 1836 C C . TRP B 1 63 ? 33.184 60.548 36.447 1.00 19.43 63 TRP B C 1
ATOM 1837 O O . TRP B 1 63 ? 34.157 59.963 36.965 1.00 20.59 63 TRP B O 1
ATOM 1848 N N . ARG B 1 64 ? 33.241 61.137 35.246 1.00 18.93 64 ARG B N 1
ATOM 1849 C CA . ARG B 1 64 ? 34.352 60.895 34.329 1.00 20.10 64 ARG B CA 1
ATOM 1850 C C . ARG B 1 64 ? 34.705 62.202 33.588 1.00 19.95 64 ARG B C 1
ATOM 1851 O O . ARG B 1 64 ? 33.821 63.009 33.375 1.00 19.53 64 ARG B O 1
ATOM 1859 N N . SER B 1 65 ? 35.975 62.385 33.190 1.00 19.89 65 SER B N 1
ATOM 1860 C CA . SER B 1 65 ? 36.362 63.571 32.385 1.00 18.83 65 SER B CA 1
ATOM 1861 C C . SER B 1 65 ? 35.783 63.343 30.986 1.00 18.55 65 SER B C 1
ATOM 1862 O O . SER B 1 65 ? 35.433 62.212 30.583 1.00 17.25 65 SER B O 1
ATOM 1865 N N . ARG B 1 66 ? 35.734 64.410 30.226 1.00 18.42 66 ARG B N 1
ATOM 1866 C CA . ARG B 1 66 ? 35.254 64.288 28.823 1.00 18.15 66 ARG B CA 1
ATOM 1867 C C . ARG B 1 66 ? 36.161 63.417 27.957 1.00 19.18 66 ARG B C 1
ATOM 1868 O O . ARG B 1 66 ? 35.652 62.739 27.071 1.00 19.86 66 ARG B O 1
ATOM 1876 N N . GLN B 1 67 ? 37.486 63.416 28.205 1.00 18.73 67 GLN B N 1
ATOM 1877 C CA . GLN B 1 67 ? 38.387 62.565 27.438 1.00 19.94 67 GLN B CA 1
ATOM 1878 C C . GLN B 1 67 ? 38.105 61.113 27.738 1.00 18.27 67 GLN B C 1
ATOM 1879 O O . GLN B 1 67 ? 38.045 60.280 26.798 1.00 17.08 67 GLN B O 1
ATOM 1885 N N . GLN B 1 68 ? 37.786 60.850 29.007 1.00 16.47 68 GLN B N 1
ATOM 1886 C CA . GLN B 1 68 ? 37.457 59.471 29.420 1.00 16.27 68 GLN B CA 1
ATOM 1887 C C . GLN B 1 68 ? 36.162 59.023 28.795 1.00 16.96 68 GLN B C 1
ATOM 1888 O O . GLN B 1 68 ? 36.070 57.921 28.324 1.00 15.78 68 GLN B O 1
ATOM 1894 N N . ILE B 1 69 ? 35.198 59.920 28.722 1.00 16.31 69 ILE B N 1
ATOM 1895 C CA . ILE B 1 69 ? 33.870 59.535 28.163 1.00 15.46 69 ILE B CA 1
ATOM 1896 C C . ILE B 1 69 ? 34.091 59.259 26.668 1.00 15.69 69 ILE B C 1
ATOM 1897 O O . ILE B 1 69 ? 33.556 58.261 26.134 1.00 14.97 69 ILE B O 1
ATOM 1902 N N . ARG B 1 70 ? 34.847 60.096 25.974 1.00 15.25 70 ARG B N 1
ATOM 1903 C CA . ARG B 1 70 ? 35.121 59.805 24.560 1.00 14.68 70 ARG B CA 1
ATOM 1904 C C . ARG B 1 70 ? 35.754 58.406 24.366 1.00 16.84 70 ARG B C 1
ATOM 1905 O O . ARG B 1 70 ? 35.338 57.575 23.527 1.00 16.08 70 ARG B O 1
ATOM 1913 N N . LEU B 1 71 ? 36.798 58.159 25.156 1.00 15.19 71 LEU B N 1
ATOM 1914 C CA . LEU B 1 71 ? 37.488 56.898 25.033 1.00 15.63 71 LEU B CA 1
ATOM 1915 C C . LEU B 1 71 ? 36.559 55.742 25.397 1.00 15.12 71 LEU B C 1
ATOM 1916 O O . LEU B 1 71 ? 36.583 54.712 24.721 1.00 15.29 71 LEU B O 1
ATOM 1921 N N . ASP B 1 72 ? 35.762 55.939 26.463 1.00 14.96 72 ASP B N 1
ATOM 1922 C CA . ASP B 1 72 ? 34.854 54.914 26.903 1.00 15.85 72 ASP B CA 1
ATOM 1923 C C . ASP B 1 72 ? 33.860 54.595 25.749 1.00 14.71 72 ASP B C 1
ATOM 1924 O O . ASP B 1 72 ? 33.577 53.457 25.472 1.00 15.32 72 ASP B O 1
ATOM 1929 N N . LEU B 1 73 ? 33.360 55.635 25.053 1.00 13.68 73 LEU B N 1
ATOM 1930 C CA . LEU B 1 73 ? 32.415 55.400 23.970 1.00 11.61 73 LEU B CA 1
ATOM 1931 C C . LEU B 1 73 ? 33.036 54.776 22.707 1.00 13.51 73 LEU B C 1
ATOM 1932 O O . LEU B 1 73 ? 32.402 53.972 22.047 1.00 15.27 73 LEU B O 1
ATOM 1937 N N . GLU B 1 74 ? 34.266 55.133 22.363 1.00 14.94 74 GLU B N 1
ATOM 1938 C CA . GLU 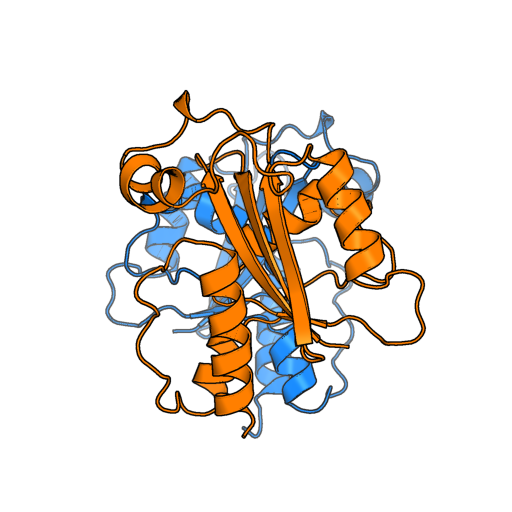B 1 74 ? 34.924 54.454 21.255 1.00 16.69 74 GLU B CA 1
ATOM 1939 C C . GLU B 1 74 ? 34.998 52.908 21.524 1.00 16.08 74 GLU B C 1
ATOM 1940 O O . GLU B 1 74 ? 34.819 52.096 20.617 1.00 16.68 74 GLU B O 1
ATOM 1946 N N . GLU B 1 75 ? 35.262 52.534 22.771 1.00 17.64 75 GLU B N 1
ATOM 1947 C CA . GLU B 1 75 ? 35.212 51.113 23.148 1.00 18.75 75 GLU B CA 1
ATOM 1948 C C . GLU B 1 75 ? 33.822 50.513 23.158 1.00 20.33 75 GLU B C 1
ATOM 1949 O O . GLU B 1 75 ? 33.533 49.408 22.577 1.00 19.98 75 GLU B O 1
ATOM 1955 N N . PHE B 1 76 ? 32.924 51.248 23.826 1.00 17.29 76 PHE B N 1
ATOM 1956 C CA . PHE B 1 76 ? 31.545 50.829 23.940 1.00 16.68 76 PHE B CA 1
ATOM 1957 C C . PHE B 1 76 ? 30.803 50.667 22.632 1.00 16.97 76 PHE B C 1
ATOM 1958 O O . PHE B 1 76 ? 30.115 49.669 22.421 1.00 17.03 76 PHE B O 1
ATOM 1966 N N . LEU B 1 77 ? 31.040 51.569 21.681 1.00 17.90 77 LEU B N 1
ATOM 1967 C CA . LEU B 1 77 ? 30.423 51.485 20.386 1.00 18.58 77 LEU B CA 1
ATOM 1968 C C . LEU B 1 77 ? 31.142 50.563 19.431 1.00 19.35 77 LEU B C 1
ATOM 1969 O O . LEU B 1 77 ? 30.682 50.413 18.310 1.00 21.47 77 LEU B O 1
ATOM 1974 N N . ARG B 1 78 ? 32.258 50.036 19.861 1.00 22.39 78 ARG B N 1
ATOM 1975 C CA . ARG B 1 78 ? 33.050 49.121 19.078 1.00 25.22 78 ARG B CA 1
ATOM 1976 C C . ARG B 1 78 ? 33.455 49.724 17.746 1.00 24.80 78 ARG B C 1
ATOM 1977 O O . ARG B 1 78 ? 33.196 49.178 16.727 1.00 24.60 78 ARG B O 1
ATOM 1985 N N . ILE B 1 79 ? 34.082 50.882 17.788 1.00 25.85 79 ILE B N 1
ATOM 1986 C CA . ILE B 1 79 ? 34.250 51.632 16.566 1.00 28.70 79 ILE B CA 1
ATOM 1987 C C . ILE B 1 79 ? 35.206 50.980 15.603 1.00 29.97 79 ILE B C 1
ATOM 1988 O O . ILE B 1 79 ? 35.112 51.161 14.424 1.00 28.75 79 ILE B O 1
ATOM 1993 N N . ASP B 1 80 ? 36.066 50.162 16.154 1.00 32.59 80 ASP B N 1
ATOM 1994 C CA . ASP B 1 80 ? 36.993 49.377 15.369 1.00 35.68 80 ASP B CA 1
ATOM 1995 C C . ASP B 1 80 ? 36.447 48.020 14.898 1.00 36.73 80 ASP B C 1
ATOM 1996 O O . ASP B 1 80 ? 37.118 47.328 14.171 1.00 39.29 80 ASP B O 1
ATOM 2001 N N . GLY B 1 81 ? 35.248 47.657 15.307 1.00 36.19 81 GLY B N 1
ATOM 2002 C CA . GLY B 1 81 ? 34.679 46.258 15.203 1.00 35.73 81 GLY B CA 1
ATOM 2003 C C . GLY B 1 81 ? 34.034 45.825 13.872 1.00 36.28 81 GLY B C 1
ATOM 2004 O O . GLY B 1 81 ? 33.989 46.603 12.914 1.00 31.85 81 GLY B O 1
ATOM 2005 N N . THR B 1 82 ? 33.539 44.569 13.821 1.00 36.88 82 THR B N 1
ATOM 2006 C CA . THR B 1 82 ? 32.859 44.020 12.602 1.00 38.22 82 THR B CA 1
ATOM 2007 C C . THR B 1 82 ? 31.454 44.613 12.253 1.00 37.50 82 THR B C 1
ATOM 2008 O O . THR B 1 82 ? 31.207 45.028 11.110 1.00 38.71 82 THR B O 1
ATOM 2012 N N . ASP B 1 83 ? 30.548 44.649 13.236 1.00 36.33 83 ASP B N 1
ATOM 2013 C CA . ASP B 1 83 ? 29.196 45.214 13.082 1.00 33.63 83 ASP B CA 1
ATOM 2014 C C . ASP B 1 83 ? 29.110 46.715 12.591 1.00 32.01 83 ASP B C 1
ATOM 2015 O O . ASP B 1 83 ? 29.930 47.558 12.959 1.00 31.43 83 ASP B O 1
ATOM 2020 N N . SER B 1 84 ? 28.137 47.027 11.729 1.00 28.68 84 SER B N 1
ATOM 2021 C CA . SER B 1 84 ? 27.793 48.420 11.373 1.00 27.57 84 SER B CA 1
ATOM 2022 C C . SER B 1 84 ? 27.174 49.070 12.607 1.00 26.41 84 SER B C 1
ATOM 2023 O O . SER B 1 84 ? 26.54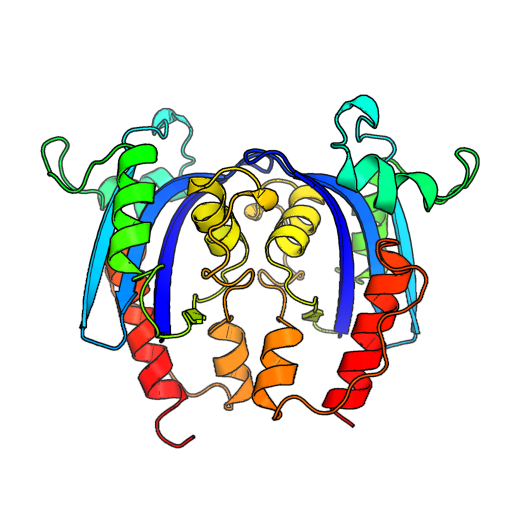2 48.336 13.373 1.00 27.81 84 SER B O 1
ATOM 2026 N N . ILE B 1 85 ? 27.359 50.382 12.807 1.00 24.51 85 ILE B N 1
ATOM 2027 C CA . ILE B 1 85 ? 26.817 51.123 13.998 1.00 23.10 85 ILE B CA 1
ATOM 2028 C C . ILE B 1 85 ? 25.563 51.956 13.584 1.00 21.12 85 ILE B C 1
ATOM 2029 O O . ILE B 1 85 ? 25.619 52.698 12.632 1.00 23.01 85 ILE B O 1
ATOM 2034 N N . GLU B 1 86 ? 24.458 51.840 14.309 1.00 20.10 86 GLU B N 1
ATOM 2035 C CA . GLU B 1 86 ? 23.285 52.654 14.111 1.00 19.13 86 GLU B CA 1
ATOM 2036 C C . GLU B 1 86 ? 22.980 53.301 15.445 1.00 17.83 86 GLU B C 1
ATOM 2037 O O . GLU B 1 86 ? 22.900 52.626 16.425 1.00 17.78 86 GLU B O 1
ATOM 2043 N N . LEU B 1 87 ? 22.919 54.629 15.485 1.00 13.80 87 LEU B N 1
ATOM 2044 C CA . LEU B 1 87 ? 22.566 55.356 16.684 1.00 14.22 87 LEU B CA 1
ATOM 2045 C C . LEU B 1 87 ? 21.117 55.784 16.628 1.00 13.67 87 LEU B C 1
ATOM 2046 O O . LEU B 1 87 ? 20.645 56.227 15.578 1.00 14.03 87 LEU B O 1
ATOM 2051 N N . TRP B 1 88 ? 20.447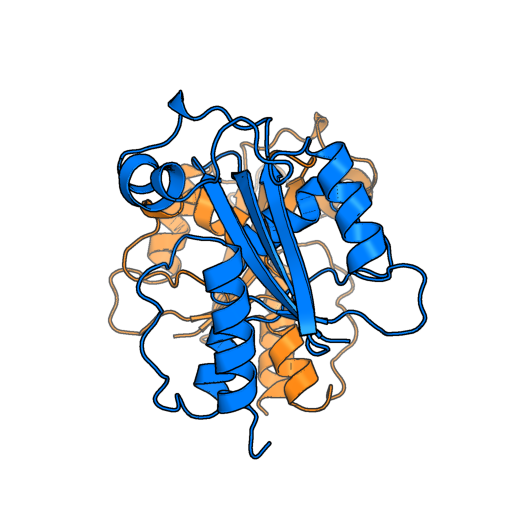 55.646 17.759 1.00 12.76 88 TRP B N 1
ATOM 2052 C CA . TRP B 1 88 ? 19.010 56.028 17.867 1.00 13.84 88 TRP B CA 1
ATOM 2053 C C . TRP B 1 88 ? 18.823 56.889 19.124 1.00 15.37 88 TRP B C 1
ATOM 2054 O O . TRP B 1 88 ? 19.455 56.618 20.152 1.00 15.82 88 TRP B O 1
ATOM 2065 N N . ALA B 1 89 ? 17.968 57.915 18.989 1.00 15.95 89 ALA B N 1
ATOM 2066 C CA . ALA B 1 89 ? 17.499 58.662 20.177 1.00 16.06 89 ALA B CA 1
ATOM 2067 C C . ALA B 1 89 ? 16.086 59.136 19.899 1.00 18.56 89 ALA B C 1
ATOM 2068 O O . ALA B 1 89 ? 15.626 59.096 18.737 1.00 17.89 89 ALA B O 1
ATOM 2070 N N . TRP B 1 90 ? 15.414 59.631 20.932 1.00 18.18 90 TRP B N 1
ATOM 2071 C CA . TRP B 1 90 ? 14.101 60.224 20.799 1.00 20.04 90 TRP B CA 1
ATOM 2072 C C . TRP B 1 90 ? 14.221 61.753 20.824 1.00 22.51 90 TRP B C 1
ATOM 2073 O O . TRP B 1 90 ? 14.564 62.299 21.819 1.00 23.86 90 TRP B O 1
ATOM 2084 N N . VAL B 1 91 ? 13.889 62.413 19.738 1.00 23.73 91 VAL B N 1
ATOM 2085 C CA . VAL B 1 91 ? 13.870 63.869 19.625 1.00 23.13 91 VAL B CA 1
ATOM 2086 C C . VAL B 1 91 ? 15.261 64.301 19.990 1.00 23.14 91 VAL B C 1
ATOM 2087 O O . VAL B 1 91 ? 15.445 64.976 20.947 1.00 22.67 91 VAL B O 1
ATOM 2091 N N . GLY B 1 92 ? 16.244 63.860 19.199 1.00 21.46 92 GLY B N 1
ATOM 2092 C CA . GLY B 1 92 ? 17.626 63.927 19.584 1.00 22.10 92 GLY B CA 1
ATOM 2093 C C . GLY B 1 92 ? 18.623 64.729 18.766 1.00 18.88 92 GLY B C 1
ATOM 2094 O O . GLY B 1 92 ? 19.732 64.404 18.712 1.00 20.71 92 GLY B O 1
ATOM 2095 N N . ALA B 1 93 ? 18.195 65.822 18.178 1.00 18.06 93 ALA B N 1
ATOM 2096 C CA . ALA B 1 93 ? 19.086 66.760 17.529 1.00 13.97 93 ALA B CA 1
ATOM 2097 C C . ALA B 1 93 ? 20.168 67.268 18.500 1.00 15.32 93 ALA B C 1
ATOM 2098 O O . ALA B 1 93 ? 21.299 67.112 18.237 1.00 12.70 93 ALA B O 1
ATOM 2100 N N . TYR B 1 94 ? 19.765 67.902 19.602 1.00 12.94 94 TYR B N 1
ATOM 2101 C CA . TYR B 1 94 ? 20.799 68.326 20.593 1.00 13.32 94 TYR B CA 1
ATOM 2102 C C . TYR B 1 94 ? 21.578 67.146 21.178 1.00 12.09 94 TYR B C 1
ATOM 2103 O O . TYR B 1 94 ? 22.771 67.262 21.417 1.00 13.08 94 TYR B O 1
ATOM 2112 N N . ASP B 1 95 ? 20.936 65.990 21.340 1.00 13.24 95 ASP B N 1
ATOM 2113 C CA . ASP B 1 95 ? 21.677 64.830 21.826 1.00 14.41 95 ASP B CA 1
ATOM 2114 C C . ASP B 1 95 ? 22.785 64.414 20.826 1.00 12.22 95 ASP B C 1
ATOM 2115 O O . ASP B 1 95 ? 23.888 64.004 21.259 1.00 14.83 95 ASP B O 1
ATOM 2120 N N . HIS B 1 96 ? 22.492 64.467 19.527 1.00 13.71 96 HIS B N 1
ATOM 2121 C CA . HIS B 1 96 ? 23.459 64.074 18.540 1.00 14.27 96 HIS B CA 1
ATOM 2122 C C . HIS B 1 96 ? 24.627 65.040 18.508 1.00 13.90 96 HIS B C 1
ATOM 2123 O O . HIS B 1 96 ? 25.795 64.635 18.385 1.00 14.73 96 HIS B O 1
ATOM 2130 N N . VAL B 1 97 ? 24.338 66.346 18.622 1.00 13.55 97 VAL B N 1
ATOM 2131 C CA . VAL B 1 97 ? 25.411 67.325 18.650 1.00 13.86 97 VAL B CA 1
ATOM 2132 C C . VAL B 1 97 ? 26.238 67.118 19.926 1.00 10.32 97 VAL B C 1
ATOM 2133 O O . VAL B 1 97 ? 27.463 67.170 19.871 1.00 14.02 97 VAL B O 1
ATOM 2137 N N . ALA B 1 98 ? 25.582 66.913 21.079 1.00 12.99 98 ALA B N 1
ATOM 2138 C CA . ALA B 1 98 ? 26.308 66.693 22.340 1.00 13.84 98 ALA B CA 1
ATOM 2139 C C . ALA B 1 98 ? 27.227 65.488 22.226 1.00 14.17 98 ALA B C 1
ATOM 2140 O O . ALA B 1 98 ? 28.371 65.506 22.687 1.00 15.66 98 ALA B O 1
ATOM 2142 N N . LEU B 1 99 ? 26.726 64.418 21.621 1.00 13.85 99 LEU B N 1
ATOM 2143 C CA . LEU B 1 99 ? 27.571 63.255 21.438 1.00 14.98 99 LEU B CA 1
ATOM 2144 C C . LEU B 1 99 ? 28.753 63.573 20.570 1.00 15.18 99 LEU B C 1
ATOM 2145 O O . LEU B 1 99 ? 29.900 63.274 20.899 1.00 15.44 99 LEU B O 1
ATOM 2150 N N . CYS B 1 100 ? 28.511 64.146 19.400 1.00 16.40 100 CYS B N 1
ATOM 2151 C CA . CYS B 1 100 ? 29.608 64.366 18.449 1.00 16.58 100 CYS B CA 1
ATOM 2152 C C . CYS B 1 100 ? 30.645 65.304 19.020 1.00 15.41 100 CYS B C 1
ATOM 2153 O O . CYS B 1 100 ? 31.856 65.207 18.675 1.00 16.16 100 CYS B O 1
ATOM 2156 N N . GLN B 1 101 ? 30.213 66.289 19.826 1.00 15.00 101 GLN B N 1
ATOM 2157 C CA . GLN B 1 101 ? 31.142 67.257 20.339 1.00 15.16 101 GLN B CA 1
ATOM 2158 C C . GLN B 1 101 ? 32.071 66.665 21.391 1.00 15.39 101 GLN B C 1
ATOM 2159 O O . GLN B 1 101 ? 33.032 67.310 21.764 1.00 17.22 101 GLN B O 1
ATOM 2165 N N . LEU B 1 102 ? 31.814 65.411 21.807 1.00 13.95 102 LEU B N 1
ATOM 2166 C CA . LEU B 1 102 ? 32.876 64.707 22.582 1.00 14.44 102 LEU B CA 1
ATOM 2167 C C . LEU B 1 102 ? 34.131 64.466 21.730 1.00 15.78 102 LEU B C 1
ATOM 2168 O O . LEU B 1 102 ? 35.238 64.278 22.275 1.00 16.48 102 LEU B O 1
ATOM 2173 N N . TRP B 1 103 ? 33.961 64.474 20.424 1.00 15.77 103 TRP B N 1
ATOM 2174 C CA . TRP B 1 103 ? 35.125 64.311 19.526 1.00 16.90 103 TRP B CA 1
ATOM 2175 C C . TRP B 1 103 ? 35.557 65.627 18.899 1.00 19.30 103 TRP B C 1
ATOM 2176 O O . TRP B 1 103 ? 36.643 65.735 18.306 1.00 23.67 103 TRP B O 1
ATOM 2187 N N . GLY B 1 104 ? 34.732 66.641 18.962 1.00 19.14 104 GLY B N 1
ATOM 2188 C CA . GLY B 1 104 ? 35.171 67.931 18.403 1.00 19.88 104 GLY B CA 1
ATOM 2189 C C . GLY B 1 104 ? 34.204 68.387 17.313 1.00 17.92 104 GLY B C 1
ATOM 2190 O O . GLY B 1 104 ? 33.003 68.133 17.413 1.00 17.41 104 GLY B O 1
ATOM 2191 N N . PRO B 1 105 ? 34.721 69.063 16.276 1.00 20.27 105 PRO B N 1
ATOM 2192 C CA . PRO B 1 105 ? 33.913 69.407 15.116 1.00 22.27 105 PRO B CA 1
ATOM 2193 C C . PRO B 1 105 ? 33.405 68.115 14.455 1.00 21.86 105 PRO B C 1
ATOM 2194 O O . PRO B 1 105 ? 33.941 67.019 14.671 1.00 20.45 105 PRO B O 1
ATOM 2198 N N . MET B 1 106 ? 32.349 68.189 13.668 1.00 26.32 106 MET B N 1
ATOM 2199 C CA . MET B 1 106 ? 31.731 66.933 13.159 1.00 29.53 106 MET B CA 1
ATOM 2200 C C . MET B 1 106 ? 32.697 66.014 12.358 1.00 31.13 106 MET B C 1
ATOM 2201 O O . MET B 1 106 ? 32.627 64.771 12.429 1.00 32.32 106 MET B O 1
ATOM 2206 N N . THR B 1 107 ? 33.589 66.661 11.645 1.00 31.28 107 THR B N 1
ATOM 2207 C CA . THR B 1 107 ? 34.818 66.151 11.071 1.00 33.53 107 THR B CA 1
ATOM 2208 C C . THR B 1 107 ? 35.549 65.066 11.836 1.00 32.17 107 THR B C 1
ATOM 2209 O O . THR B 1 107 ? 36.052 64.097 11.230 1.00 33.23 107 THR B O 1
ATOM 2213 N N . ALA B 1 108 ? 35.649 65.275 13.150 1.00 29.49 108 ALA B N 1
ATOM 2214 C CA . ALA B 1 108 ? 36.526 64.516 14.015 1.00 26.84 108 ALA B CA 1
ATOM 2215 C C . ALA B 1 108 ? 35.866 63.236 14.490 1.00 24.97 108 ALA B C 1
ATOM 2216 O O . ALA B 1 108 ? 36.503 62.491 15.172 1.00 23.53 108 ALA B O 1
ATOM 2218 N N . LEU B 1 109 ? 34.592 63.021 14.168 1.00 23.35 109 LEU B N 1
ATOM 2219 C CA . LEU B 1 109 ? 33.851 61.871 14.602 1.00 23.78 109 LEU B CA 1
ATOM 2220 C C . LEU B 1 109 ? 34.559 60.628 13.967 1.00 24.14 109 LEU B C 1
ATOM 2221 O O . LEU B 1 109 ? 34.977 60.735 12.792 1.00 25.96 109 LEU B O 1
ATOM 2226 N N . PRO B 1 110 ? 34.713 59.499 14.716 1.00 23.67 110 PRO B N 1
ATOM 2227 C CA . PRO B 1 110 ? 35.361 58.354 14.084 1.00 22.82 110 PRO B CA 1
ATOM 2228 C C . PRO B 1 110 ? 34.646 57.950 12.801 1.00 22.13 110 PRO B C 1
ATOM 2229 O O . PRO B 1 110 ? 33.404 58.010 12.723 1.00 21.07 110 PRO B O 1
ATOM 2233 N N . PRO B 1 111 ? 35.424 57.486 11.802 1.00 21.72 111 PRO B N 1
ATOM 2234 C CA . PRO B 1 111 ? 34.874 57.143 10.478 1.00 20.84 111 PRO B CA 1
ATOM 2235 C C . PRO B 1 111 ? 33.684 56.210 10.471 1.00 20.17 111 PRO B C 1
ATOM 2236 O O . PRO B 1 111 ? 32.791 56.318 9.580 1.00 21.75 111 PRO B O 1
ATOM 2240 N N . THR B 1 112 ? 33.628 55.324 11.439 1.00 21.60 112 THR B N 1
ATOM 2241 C CA . THR B 1 112 ? 32.514 54.355 11.533 1.00 21.71 112 THR B CA 1
ATOM 2242 C C . THR B 1 112 ? 31.284 54.804 12.331 1.00 21.13 112 THR B C 1
ATOM 2243 O O . THR B 1 112 ? 30.279 54.128 12.309 1.00 22.27 112 THR B O 1
ATOM 2247 N N . VAL B 1 113 ? 31.336 55.935 13.037 1.00 22.22 113 VAL B N 1
ATOM 2248 C CA . VAL B 1 113 ? 30.120 56.465 13.723 1.00 21.66 113 VAL B CA 1
ATOM 2249 C C . VAL B 1 113 ? 29.283 57.202 12.684 1.00 21.16 113 VAL B C 1
ATOM 2250 O O . VAL B 1 113 ? 29.813 58.041 11.975 1.00 21.20 113 VAL B O 1
ATOM 2254 N N . PRO B 1 114 ? 27.971 56.915 12.608 1.00 21.36 114 PRO B N 1
ATOM 2255 C CA . PRO B 1 114 ? 27.035 57.544 11.716 1.00 21.54 114 PRO B CA 1
ATOM 2256 C C . PRO B 1 114 ? 27.001 59.047 11.901 1.00 21.99 114 PRO B C 1
ATOM 2257 O O . PRO B 1 114 ? 27.141 59.553 13.049 1.00 20.66 114 PRO B O 1
ATOM 2261 N N . ARG B 1 115 ? 26.809 59.747 10.811 1.00 20.46 115 ARG B N 1
ATOM 2262 C CA . ARG B 1 115 ? 26.708 61.173 10.840 1.00 21.44 115 ARG B CA 1
ATOM 2263 C C . ARG B 1 115 ? 25.295 61.649 11.105 1.00 21.96 115 ARG B C 1
ATOM 2264 O O . ARG B 1 115 ? 25.006 62.816 11.085 1.00 21.72 115 ARG B O 1
ATOM 2272 N N . PHE B 1 116 ? 24.409 60.724 11.365 1.00 19.31 116 PHE B N 1
ATOM 2273 C CA . PHE B 1 116 ? 23.081 61.106 11.778 1.00 20.48 116 PHE B CA 1
ATOM 2274 C C . PHE B 1 116 ? 22.632 60.136 12.859 1.00 19.13 116 PHE B C 1
ATOM 2275 O O . PHE B 1 116 ? 23.147 59.033 12.920 1.00 20.71 116 PHE B O 1
ATOM 2283 N N . THR B 1 117 ? 21.681 60.559 13.690 1.00 18.88 117 THR B N 1
ATOM 2284 C CA . THR B 1 117 ? 21.028 59.659 14.667 1.00 19.36 117 THR B CA 1
ATOM 2285 C C . THR B 1 117 ? 19.645 59.409 14.167 1.00 18.67 117 THR B C 1
ATOM 2286 O O . THR B 1 117 ? 18.952 60.344 13.773 1.00 20.34 117 THR B O 1
ATOM 2290 N N . ARG B 1 118 ? 19.182 58.142 14.103 1.00 18.81 118 ARG B N 1
ATOM 2291 C CA . ARG B 1 118 ? 17.813 57.866 13.714 1.00 21.24 118 ARG B CA 1
ATOM 2292 C C . ARG B 1 118 ? 16.885 58.342 14.843 1.00 21.47 118 ARG B C 1
ATOM 2293 O O . ARG B 1 118 ? 17.178 58.205 16.027 1.00 21.10 118 ARG B O 1
ATOM 2301 N N . GLU B 1 119 ? 15.737 58.866 14.429 1.00 20.25 119 GLU B N 1
ATOM 2302 C CA . GLU B 1 119 ? 14.823 59.571 15.323 1.00 20.76 119 GLU B CA 1
ATOM 2303 C C . GLU B 1 119 ? 13.707 58.609 15.646 1.00 21.60 119 GLU B C 1
ATOM 2304 O O . GLU B 1 119 ? 12.890 58.257 14.781 1.00 20.15 119 GLU B O 1
ATOM 2310 N N . LEU B 1 120 ? 13.717 58.119 16.881 1.00 18.88 120 LEU B N 1
ATOM 2311 C CA . LEU B 1 120 ? 12.805 57.090 17.346 1.00 19.25 120 LEU B CA 1
ATOM 2312 C C . LEU B 1 120 ? 11.340 57.623 17.341 1.00 18.99 120 LEU B C 1
ATOM 2313 O O . LEU B 1 120 ? 10.401 56.906 17.047 1.00 16.60 120 LEU B O 1
ATOM 2318 N N . ARG B 1 121 ? 11.165 58.929 17.560 1.00 18.58 121 ARG B N 1
ATOM 2319 C CA . ARG B 1 121 ? 9.792 59.444 17.486 1.00 18.18 121 ARG B CA 1
ATOM 2320 C C . ARG B 1 121 ? 9.225 59.388 16.072 1.00 18.89 121 ARG B C 1
ATOM 2321 O O . ARG B 1 121 ? 7.992 59.217 15.871 1.00 19.34 121 ARG B O 1
ATOM 2329 N N . GLN B 1 122 ? 10.113 59.497 15.092 1.00 18.08 122 GLN B N 1
ATOM 2330 C CA . GLN B 1 122 ? 9.712 59.475 13.698 1.00 18.35 122 GLN B CA 1
ATOM 2331 C C . GLN B 1 122 ? 9.303 58.055 13.378 1.00 19.04 122 GLN B C 1
ATOM 2332 O O . GLN B 1 122 ? 8.290 57.848 12.678 1.00 19.54 122 GLN B O 1
ATOM 2338 N N . LEU B 1 123 ? 10.063 57.062 13.863 1.00 18.00 123 LEU B N 1
ATOM 2339 C CA . LEU B 1 123 ? 9.692 55.690 13.588 1.00 17.70 123 LEU B CA 1
ATOM 2340 C C . LEU B 1 123 ? 8.317 55.420 14.225 1.00 19.86 123 LEU B C 1
ATOM 2341 O O . LEU B 1 123 ? 7.411 54.844 13.574 1.00 18.90 123 LEU B O 1
ATOM 2346 N N . TRP B 1 124 ? 8.186 55.832 15.493 1.00 18.87 124 TRP B N 1
ATOM 2347 C CA . TRP B 1 124 ? 6.936 55.656 16.265 1.00 20.04 124 TRP B CA 1
ATOM 2348 C C . TRP B 1 124 ? 5.701 56.194 15.522 1.00 20.79 124 TRP B C 1
ATOM 2349 O O . TRP B 1 124 ? 4.717 55.431 15.356 1.00 19.75 124 TRP B O 1
ATOM 2360 N N . GLU B 1 125 ? 5.784 57.445 15.053 1.00 20.78 125 GLU B N 1
ATOM 2361 C CA . GLU B 1 125 ? 4.746 58.053 14.241 1.00 21.83 125 GLU B CA 1
ATOM 2362 C C . GLU B 1 125 ? 4.510 57.268 12.949 1.00 23.56 125 GLU B C 1
ATOM 2363 O O . GLU B 1 125 ? 3.349 57.073 12.522 1.00 22.70 125 GLU B O 1
ATOM 2369 N N . ASP B 1 126 ? 5.595 56.786 12.335 1.00 23.75 126 ASP B N 1
ATOM 2370 C CA . ASP B 1 126 ? 5.452 56.118 11.036 1.00 24.37 126 ASP B CA 1
ATOM 2371 C C . ASP B 1 126 ? 4.706 54.797 11.154 1.00 24.81 126 ASP B C 1
ATOM 2372 O O . ASP B 1 126 ? 3.991 54.359 10.213 1.00 25.69 126 ASP B O 1
ATOM 2377 N N . ARG B 1 127 ? 4.796 54.195 12.326 1.00 22.99 127 ARG B N 1
ATOM 2378 C CA . ARG B 1 127 ? 4.128 52.964 12.612 1.00 22.34 127 ARG B CA 1
ATOM 2379 C C . ARG B 1 127 ? 2.764 53.138 13.303 1.00 21.83 127 ARG B C 1
ATOM 2380 O O . ARG B 1 127 ? 2.240 52.174 13.846 1.00 24.23 127 ARG B O 1
ATOM 2388 N N . GLY B 1 128 ? 2.204 54.329 13.270 1.00 21.49 128 GLY B N 1
ATOM 2389 C CA . GLY B 1 128 ? 0.832 54.614 13.748 1.00 23.28 128 GLY B CA 1
ATOM 2390 C C . GLY B 1 128 ? 0.813 54.923 15.228 1.00 25.37 128 GLY B C 1
ATOM 2391 O O . GLY B 1 128 ? -0.213 54.770 15.901 1.00 25.77 128 GLY B O 1
ATOM 2392 N N . CYS B 1 129 ? 1.941 55.387 15.783 1.00 23.23 129 CYS B N 1
ATOM 2393 C CA . CYS B 1 129 ? 1.922 55.709 17.210 1.00 21.65 129 CYS B CA 1
ATOM 2394 C C . CYS B 1 129 ? 1.341 54.620 18.132 1.00 22.22 129 CYS B C 1
ATOM 2395 O O . CYS B 1 129 ? 0.360 54.930 18.861 1.00 21.74 129 CYS B O 1
ATOM 2398 N N . PRO B 1 130 ? 1.877 53.376 18.095 1.00 22.81 130 PRO B N 1
ATOM 2399 C CA . PRO B 1 130 ? 1.394 52.299 19.018 1.00 24.95 130 PRO B CA 1
ATOM 2400 C C . PRO B 1 130 ? 1.547 52.677 20.479 1.00 24.73 130 PRO B C 1
ATOM 2401 O O . PRO B 1 130 ? 2.434 53.488 20.810 1.00 25.25 130 PRO B O 1
ATOM 2405 N N . ARG B 1 131 ? 0.691 52.160 21.366 1.00 27.25 131 ARG B N 1
ATOM 2406 C CA . ARG B 1 131 ? 0.774 52.542 22.773 1.00 30.56 131 ARG B CA 1
ATOM 2407 C C . ARG B 1 131 ? 2.125 52.159 23.416 1.00 32.55 131 ARG B C 1
ATOM 2408 O O . ARG B 1 131 ? 2.515 51.004 23.367 1.00 33.08 131 ARG B O 1
ATOM 2416 N N . MET B 1 132 ? 2.792 53.133 24.032 1.00 34.55 132 MET B N 1
ATOM 2417 C CA . MET B 1 132 ? 4.080 52.917 24.752 1.00 38.30 132 MET B CA 1
ATOM 2418 C C . MET B 1 132 ? 3.893 52.804 26.269 1.00 39.43 132 MET B C 1
ATOM 2419 O O . MET B 1 132 ? 2.919 53.297 26.784 1.00 39.63 132 MET B O 1
ATOM 2424 N N . PRO B 1 133 ? 4.852 52.194 27.006 1.00 42.02 133 PRO B N 1
ATOM 2425 C CA . PRO B 1 133 ? 4.579 52.289 28.470 1.00 42.98 133 PRO B CA 1
ATOM 2426 C C . PRO B 1 133 ? 4.709 53.744 28.974 1.00 43.63 133 PRO B C 1
ATOM 2427 O O . PRO B 1 133 ? 5.328 54.570 28.287 1.00 42.59 133 PRO B O 1
ATOM 2431 N N . PRO B 1 134 ? 4.093 54.076 30.142 1.00 44.51 134 PRO B N 1
ATOM 2432 C CA . PRO B 1 134 ? 4.232 55.450 30.657 1.00 44.81 134 PRO B CA 1
ATOM 2433 C C . PRO B 1 134 ? 5.711 55.783 30.990 1.00 45.33 134 PRO B C 1
ATOM 2434 O O . PRO B 1 134 ? 6.514 54.888 31.221 1.00 44.77 134 PRO B O 1
ATOM 2438 N N . ARG B 1 135 ? 6.064 57.063 30.963 1.00 45.95 135 ARG B N 1
ATOM 2439 C CA . ARG B 1 135 ? 7.441 57.475 31.148 1.00 46.35 135 ARG B CA 1
ATOM 2440 C C . ARG B 1 135 ? 7.905 56.929 32.515 1.00 45.35 135 ARG B C 1
ATOM 2441 O O . ARG B 1 135 ? 7.083 56.815 33.433 1.00 45.04 135 ARG B O 1
ATOM 2449 N N . PRO B 1 136 ? 9.203 56.557 32.648 1.00 45.17 136 PRO B N 1
ATOM 2450 C CA . PRO B 1 136 ? 9.692 56.112 33.962 1.00 44.29 136 PRO B CA 1
ATOM 2451 C C . PRO B 1 136 ? 9.608 57.222 35.009 1.00 43.25 136 PRO B C 1
ATOM 2452 O O . PRO B 1 136 ? 9.596 58.415 34.665 1.00 43.43 136 PRO B O 1
ATOM 2456 N N . ARG B 1 137 ? 9.543 56.831 36.280 1.00 42.07 137 ARG B N 1
ATOM 2457 C CA . ARG B 1 137 ? 9.510 57.796 37.374 1.00 41.08 137 ARG B CA 1
ATOM 2458 C C . ARG B 1 137 ? 10.755 58.709 37.354 1.00 39.75 137 ARG B C 1
ATOM 2459 O O . ARG B 1 137 ? 10.666 59.913 37.624 1.00 39.74 137 ARG B O 1
ATOM 2467 N N . ASP B 1 138 ? 11.894 58.123 36.985 1.00 37.51 138 ASP B N 1
ATOM 2468 C CA . ASP B 1 138 ? 13.174 58.807 37.065 1.00 36.84 138 ASP B CA 1
ATOM 2469 C C . ASP B 1 138 ? 13.639 59.421 35.744 1.00 34.46 138 ASP B C 1
ATOM 2470 O O . ASP B 1 138 ? 14.825 59.388 35.422 1.00 32.30 138 ASP B O 1
ATOM 2475 N N . VAL B 1 139 ? 12.721 60.018 35.018 1.00 32.88 139 VAL B N 1
ATOM 2476 C CA . VAL B 1 139 ? 13.086 60.707 33.810 1.00 30.59 139 VAL B CA 1
ATOM 2477 C C . VAL B 1 139 ? 14.037 61.826 34.165 1.00 28.87 139 VAL B C 1
ATOM 2478 O O . VAL B 1 139 ? 14.035 62.321 35.260 1.00 26.93 139 VAL B O 1
ATOM 2482 N N . HIS B 1 140 ? 14.817 62.215 33.177 1.00 25.93 140 HIS B N 1
ATOM 2483 C CA . HIS B 1 140 ? 15.869 63.183 33.299 1.00 25.85 140 HIS B CA 1
ATOM 2484 C C . HIS B 1 140 ? 17.134 62.636 33.971 1.00 23.86 140 HIS B C 1
ATOM 2485 O O . HIS B 1 140 ? 18.018 63.366 34.291 1.00 26.08 140 HIS B O 1
ATOM 2492 N N . ASP B 1 141 ? 17.168 61.329 34.150 1.00 21.35 141 ASP B N 1
ATOM 2493 C CA . ASP B 1 141 ? 18.374 60.554 34.377 1.00 20.15 141 ASP B CA 1
ATOM 2494 C C . ASP B 1 141 ? 18.704 59.956 33.029 1.00 19.24 141 ASP B C 1
ATOM 2495 O O . ASP B 1 141 ? 17.922 59.242 32.511 1.00 17.30 141 ASP B O 1
ATOM 2500 N N . ALA B 1 142 ? 19.884 60.221 32.485 1.00 18.19 142 ALA B N 1
ATOM 2501 C CA . ALA B 1 142 ? 20.053 59.950 31.049 1.00 16.97 142 ALA B CA 1
ATOM 2502 C C . ALA B 1 142 ? 20.081 58.411 30.805 1.00 17.70 142 ALA B C 1
ATOM 2503 O O . ALA B 1 142 ? 19.707 57.994 29.726 1.00 17.18 142 ALA B O 1
ATOM 2505 N N . LEU B 1 143 ? 20.519 57.602 31.779 1.00 16.66 143 LEU B N 1
ATOM 2506 C CA . LEU B 1 143 ? 20.520 56.155 31.563 1.00 15.58 143 LEU B CA 1
ATOM 2507 C C . LEU B 1 143 ? 19.066 55.586 31.606 1.00 15.33 143 LEU B C 1
ATOM 2508 O O . LEU B 1 143 ? 18.701 54.739 30.788 1.00 16.26 143 LEU B O 1
ATOM 2513 N N . VAL B 1 144 ? 18.267 56.039 32.583 1.00 18.41 144 VAL B N 1
ATOM 2514 C CA . VAL B 1 144 ? 16.879 55.661 32.649 1.00 17.88 144 VAL B CA 1
ATOM 2515 C C . VAL B 1 144 ? 16.193 55.992 31.314 1.00 18.41 144 VAL B C 1
ATOM 2516 O O . VAL B 1 144 ? 15.468 55.162 30.727 1.00 16.86 144 VAL B O 1
ATOM 2520 N N . ASP B 1 145 ? 16.485 57.193 30.802 1.00 15.72 145 ASP B N 1
ATOM 2521 C CA . ASP B 1 145 ? 15.851 57.651 29.565 1.00 17.45 145 ASP B CA 1
ATOM 2522 C C . ASP B 1 145 ? 16.314 56.775 28.363 1.00 16.42 145 ASP B C 1
ATOM 2523 O O . ASP B 1 145 ? 15.495 56.372 27.512 1.00 16.93 145 ASP B O 1
ATOM 2528 N N . ALA B 1 146 ? 17.618 56.467 28.314 1.00 15.90 146 ALA B N 1
ATOM 2529 C CA . ALA B 1 146 ? 18.194 55.643 27.255 1.00 15.41 146 ALA B CA 1
ATOM 2530 C C . ALA B 1 146 ? 17.603 54.234 27.250 1.00 17.36 146 ALA B C 1
ATOM 2531 O O . ALA B 1 146 ? 17.190 53.730 26.208 1.00 17.73 146 ALA B O 1
ATOM 2533 N N . ARG B 1 147 ? 17.510 53.670 28.452 1.00 18.49 147 ARG B N 1
ATOM 2534 C CA . ARG B 1 147 ? 16.844 52.395 28.619 1.00 18.89 147 ARG B CA 1
ATOM 2535 C C . ARG B 1 147 ? 15.421 52.402 28.079 1.00 18.86 147 ARG B C 1
ATOM 2536 O O . ARG B 1 147 ? 14.986 51.447 27.442 1.00 20.28 147 ARG B O 1
ATOM 2544 N N . ASP B 1 148 ? 14.696 53.481 28.367 1.00 19.14 148 ASP B N 1
ATOM 2545 C CA . ASP B 1 148 ? 13.288 53.605 27.969 1.00 21.08 148 ASP B CA 1
ATOM 2546 C C . ASP B 1 148 ? 13.204 53.664 26.452 1.00 20.36 148 ASP B C 1
ATOM 2547 O O . ASP B 1 148 ? 12.252 53.171 25.835 1.00 19.89 148 ASP B O 1
ATOM 2552 N N . GLN B 1 149 ? 14.215 54.273 25.812 1.00 20.61 149 GLN B N 1
ATOM 2553 C CA . GLN B 1 149 ? 14.178 54.312 24.353 1.00 18.67 149 GLN B CA 1
ATOM 2554 C C . GLN B 1 149 ? 14.318 52.942 23.698 1.00 18.45 149 GLN B C 1
ATOM 2555 O O . GLN B 1 149 ? 13.563 52.642 22.779 1.00 19.80 149 GLN B O 1
ATOM 2561 N N . LEU B 1 150 ? 15.239 52.112 24.165 1.00 18.54 150 LEU B N 1
ATOM 2562 C CA . LEU B 1 150 ? 15.316 50.695 23.706 1.00 18.52 150 LEU B CA 1
ATOM 2563 C C . LEU B 1 150 ? 13.986 49.981 23.932 1.00 20.60 150 LEU B C 1
ATOM 2564 O O . LEU B 1 150 ? 13.480 49.290 23.039 1.00 21.75 150 LEU B O 1
ATOM 2569 N N . ARG B 1 151 ? 13.402 50.142 25.096 1.00 21.34 151 ARG B N 1
ATOM 2570 C CA . ARG B 1 151 ? 12.103 49.560 25.410 1.00 23.48 151 ARG B CA 1
ATOM 2571 C C . ARG B 1 151 ? 11.072 49.937 24.337 1.00 22.10 151 ARG B C 1
ATOM 2572 O O . ARG B 1 151 ? 10.450 49.089 23.817 1.00 23.61 151 ARG B O 1
ATOM 2580 N N . ARG B 1 152 ? 10.923 51.220 24.041 1.00 20.93 152 ARG B N 1
ATOM 2581 C CA . ARG B 1 152 ? 10.008 51.766 23.021 1.00 21.52 152 ARG B CA 1
ATOM 2582 C C . ARG B 1 152 ? 10.332 51.122 21.677 1.00 21.90 152 ARG B C 1
ATOM 2583 O O . ARG B 1 152 ? 9.430 50.718 20.950 1.00 23.07 152 ARG B O 1
ATOM 2591 N N . PHE B 1 153 ? 11.624 51.025 21.336 1.00 22.18 153 PHE B N 1
ATOM 2592 C CA . PHE B 1 153 ? 11.986 50.523 20.014 1.00 23.27 153 PHE B CA 1
ATOM 2593 C C . PHE B 1 153 ? 11.520 49.052 19.836 1.00 25.31 153 PHE B C 1
ATOM 2594 O O . PHE B 1 153 ? 10.992 48.650 18.769 1.00 26.11 153 PHE B O 1
ATOM 2602 N N . ARG B 1 154 ? 11.804 48.280 20.851 1.00 26.03 154 ARG B N 1
ATOM 2603 C CA . ARG B 1 154 ? 11.377 46.885 20.917 1.00 30.16 154 ARG B CA 1
ATOM 2604 C C . ARG B 1 154 ? 9.863 46.739 20.791 1.00 30.59 154 ARG B C 1
ATOM 2605 O O . ARG B 1 154 ? 9.364 45.891 20.047 1.00 31.94 154 ARG B O 1
ATOM 2613 N N . LEU B 1 155 ? 9.130 47.560 21.520 1.00 31.34 155 LEU B N 1
ATOM 2614 C CA . LEU B 1 155 ? 7.691 47.570 21.360 1.00 32.71 155 LEU B CA 1
ATOM 2615 C C . LEU B 1 155 ? 7.202 47.949 19.956 1.00 32.53 155 LEU B C 1
ATOM 2616 O O . LEU B 1 155 ? 6.258 47.356 19.463 1.00 34.69 155 LEU B O 1
ATOM 2621 N N . ILE B 1 156 ? 7.839 48.936 19.336 1.00 31.56 156 ILE B N 1
ATOM 2622 C CA . ILE B 1 156 ? 7.398 49.526 18.071 1.00 30.38 156 ILE B CA 1
ATOM 2623 C C . ILE B 1 156 ? 7.649 48.518 16.948 1.00 31.71 156 ILE B C 1
ATOM 2624 O O . ILE B 1 156 ? 6.809 48.352 16.033 1.00 31.73 156 ILE B O 1
ATOM 2629 N N . THR B 1 157 ? 8.745 47.776 17.080 1.00 31.71 157 THR B N 1
ATOM 2630 C CA . THR B 1 157 ? 9.218 46.852 16.044 1.00 33.34 157 THR B CA 1
ATOM 2631 C C . THR B 1 157 ? 8.760 45.430 16.383 1.00 36.28 157 THR B C 1
ATOM 2632 O O . THR B 1 157 ? 9.111 44.489 15.661 1.00 36.89 157 THR B O 1
ATOM 2636 N N . SER B 1 158 ? 7.969 45.278 17.456 1.00 38.54 158 SER B N 1
ATOM 2637 C CA . SER B 1 158 ? 7.527 43.941 17.939 1.00 41.24 158 SER B CA 1
ATOM 2638 C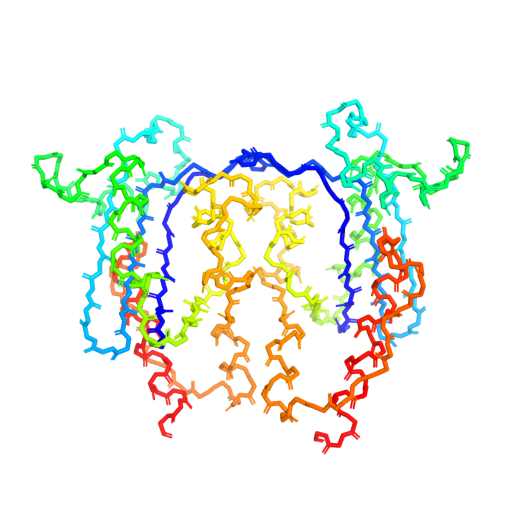 C . SER B 1 158 ? 6.791 43.141 16.870 1.00 41.82 158 SER B C 1
ATOM 2639 O O . SER B 1 158 ? 5.900 43.684 16.199 1.00 44.38 158 SER B O 1
#

CATH classification: 3.30.420.10

Solvent-accessible surface area: 15422 Å² total; per-residue (Å²): 89,79,7,0,2,23,6,14,33,12,23,46,7,124,29,14,66,6,0,0,0,0,3,4,4,56,89,53,68,79,20,20,0,0,1,77,96,22,70,69,133,112,5,45,91,130,19,112,86,67,0,39,92,66,28,19,97,126,98,30,151,64,67,66,43,66,121,78,0,55,85,20,0,38,141,21,2,124,25,140,42,144,80,94,15,36,2,17,1,53,54,3,14,13,10,1,1,3,3,4,15,14,23,21,47,85,128,46,10,14,129,60,0,21,101,7,14,29,9,0,55,12,12,53,47,69,78,60,63,41,226,31,28,115,77,43,236,74,30,50,26,0,26,26,10,0,105,6,11,12,109,29,11,121,85,10,32,85,136,112,91,80,9,0,1,24,7,15,29,10,27,56,5,125,30,17,69,6,0,0,0,0,3,1,2,45,104,52,67,85,30,27,0,0,1,76,100,21,72,66,126,111,7,44,92,128,19,112,86,64,1,38,96,68,27,21,98,121,102,27,161,72,61,72,34,67,117,72,0,62,88,25,0,37,126,21,2,104,35,137,44,144,94,92,18,42,2,18,1,52,40,4,14,19,11,2,1,3,4,1,18,14,28,16,50,63,114,42,4,12,132,76,2,23,99,17,14,25,12,0,82,12,14,53,51,62,118,62,61,46,226,25,47,117,162,30,218,54,21,41,22,0,26,25,21,0,96,4,12,15,111,39,12,122,80,12,63,123

GO terms:
  GO:0042802 identical protein binding (F, IPI)

Foldseek 3Di:
DEKFKFWDFADDPPDTHTQKMWIADPVGDIAIAGEPPDDCVSHDPVCVVQAPVPDDDPPDPSYDHLLVVVVVCCVVQVQVDDDQYAAAYAVCPSVLVVVQCSQPDPVRRRPRHDSDHHHLNVLCVVLPVDDDDDQDPNPNRTNSRRVVSSVVVCVSVVPD/DEKFKFFDFADDPPDTGTAKMWIAGLVGDIAIAGAPPDDVVSHDPVCVPQAVVPDDPPPDPSYDHLLVVVVVVCVVQVQVDDDQYAAAYAVDPVVLVVVCPSQPPVVRRRPRDDSDHHHLVVLCVVLPNPDAPPQDPNPNRTNSRRVSSSRSNVVSVD

B-factor: mean 24.51, std 8.9, range [10.32, 71.39]